Protein AF-W1PE14-F1 (afdb_monomer)

Structure (mmCIF, N/CA/C/O backbone):
data_AF-W1PE14-F1
#
_entry.id   AF-W1PE14-F1
#
loop_
_atom_site.group_PDB
_atom_site.id
_atom_site.type_symbol
_atom_site.label_atom_id
_atom_site.label_alt_id
_atom_site.label_comp_id
_atom_site.label_asym_id
_atom_site.label_entity_id
_atom_site.label_seq_id
_atom_site.pdbx_PDB_ins_code
_atom_site.Cartn_x
_atom_site.Cartn_y
_atom_site.Cartn_z
_atom_site.occupancy
_atom_site.B_iso_or_equiv
_atom_site.auth_seq_id
_atom_site.auth_comp_id
_atom_site.auth_asym_id
_atom_site.auth_atom_id
_atom_site.pdbx_PDB_model_num
ATOM 1 N N . MET A 1 1 ? 37.376 52.671 -48.162 1.00 57.28 1 MET A N 1
ATOM 2 C CA . MET A 1 1 ? 36.807 51.310 -48.318 1.00 57.28 1 MET A CA 1
ATOM 3 C C . MET A 1 1 ? 37.229 50.309 -47.229 1.00 57.28 1 MET A C 1
ATOM 5 O O . MET A 1 1 ? 36.637 49.244 -47.174 1.00 57.28 1 MET A O 1
ATOM 9 N N . ALA A 1 2 ? 38.144 50.636 -46.301 1.00 53.62 2 ALA A N 1
ATOM 10 C CA . ALA A 1 2 ? 38.551 49.716 -45.223 1.00 53.62 2 ALA A CA 1
ATOM 11 C C . ALA A 1 2 ? 37.642 49.710 -43.968 1.00 53.62 2 ALA A C 1
ATOM 13 O O . ALA A 1 2 ? 37.738 48.801 -43.154 1.00 53.62 2 ALA A O 1
ATOM 14 N N . SER A 1 3 ? 36.741 50.689 -43.809 1.00 56.94 3 SER A N 1
ATOM 15 C CA . SER A 1 3 ? 35.933 50.844 -42.581 1.00 56.94 3 SER A CA 1
ATOM 1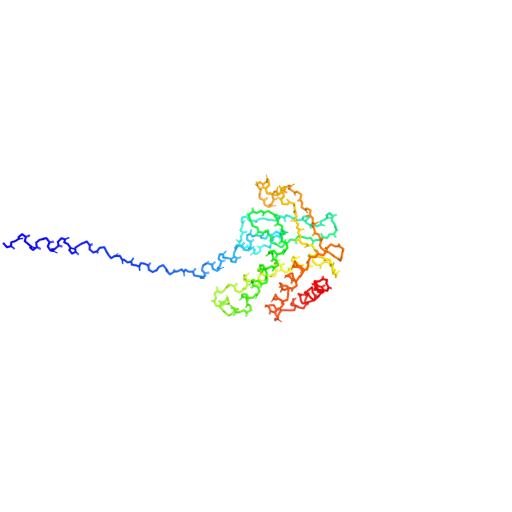6 C C . SER A 1 3 ? 34.637 50.009 -42.570 1.00 56.94 3 SER A C 1
ATOM 18 O O . SER A 1 3 ? 34.142 49.636 -41.512 1.00 56.94 3 SER A O 1
ATOM 20 N N . LEU A 1 4 ? 34.111 49.625 -43.741 1.00 49.50 4 LEU A N 1
ATOM 21 C CA . LEU A 1 4 ? 32.854 48.865 -43.826 1.00 49.50 4 LEU A CA 1
ATOM 22 C C . LEU A 1 4 ? 33.055 47.340 -43.706 1.00 49.50 4 LEU A C 1
ATOM 24 O O . LEU A 1 4 ? 32.138 46.634 -43.301 1.00 49.50 4 LEU A O 1
ATOM 28 N N . LEU A 1 5 ? 34.259 46.825 -43.996 1.00 51.56 5 LEU A N 1
ATOM 29 C CA . LEU A 1 5 ? 34.564 45.390 -43.894 1.00 51.56 5 LEU A CA 1
ATOM 30 C C . LEU A 1 5 ? 34.842 44.916 -42.457 1.00 51.56 5 LEU A C 1
ATOM 32 O O . LEU A 1 5 ? 34.521 43.776 -42.136 1.00 51.56 5 LEU A O 1
ATOM 36 N N . MET A 1 6 ? 35.375 45.765 -41.567 1.00 51.75 6 MET A N 1
ATOM 37 C CA . MET A 1 6 ? 35.592 45.368 -40.164 1.00 51.75 6 MET A CA 1
ATOM 38 C C . MET A 1 6 ? 34.286 45.255 -39.367 1.00 51.75 6 MET A C 1
ATOM 40 O O . MET A 1 6 ? 34.178 44.386 -38.505 1.00 51.75 6 MET A O 1
ATOM 44 N N . LEU A 1 7 ? 33.271 46.068 -39.680 1.00 46.94 7 LEU A N 1
ATOM 45 C CA . LEU A 1 7 ? 31.993 46.038 -38.962 1.00 46.94 7 LEU A CA 1
ATOM 46 C C . LEU A 1 7 ? 31.170 44.77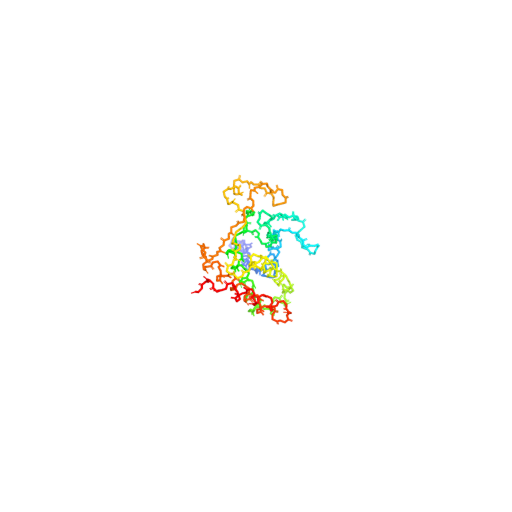5 -39.288 1.00 46.94 7 LEU A C 1
ATOM 48 O O . LEU A 1 7 ? 30.499 44.231 -38.416 1.00 46.94 7 LEU A O 1
ATOM 52 N N . VAL A 1 8 ? 31.287 44.249 -40.513 1.00 52.56 8 VAL A N 1
ATOM 53 C CA . VAL A 1 8 ? 30.622 42.998 -40.931 1.00 52.56 8 VAL A CA 1
ATOM 54 C C . VAL A 1 8 ? 31.301 41.757 -40.331 1.00 52.56 8 VAL A C 1
ATOM 56 O O . VAL A 1 8 ? 30.629 40.762 -40.063 1.00 52.56 8 VAL A O 1
ATOM 59 N N . CYS A 1 9 ? 32.608 41.813 -40.051 1.00 49.50 9 CYS A N 1
ATOM 60 C CA . CYS A 1 9 ? 33.326 40.725 -39.379 1.00 49.50 9 CYS A CA 1
ATOM 61 C C . CYS A 1 9 ? 33.053 40.669 -37.865 1.00 49.50 9 CYS A C 1
ATOM 63 O O . CYS A 1 9 ? 32.952 39.574 -37.319 1.00 49.50 9 CYS A O 1
ATOM 65 N N . LEU A 1 10 ? 32.865 41.814 -37.197 1.00 46.72 10 LEU A N 1
ATOM 66 C CA . LEU A 1 10 ? 32.541 41.872 -35.762 1.00 46.72 10 LEU A CA 1
ATOM 67 C C . LEU A 1 10 ? 31.087 41.485 -35.433 1.00 46.72 10 LEU A C 1
ATOM 69 O O . LEU A 1 10 ? 30.810 41.059 -34.317 1.00 46.72 10 LEU A O 1
ATOM 73 N N . LEU A 1 11 ? 30.163 41.570 -36.396 1.00 47.16 11 LEU A N 1
ATOM 74 C CA . LEU A 1 11 ? 28.769 41.128 -36.222 1.00 47.16 11 LEU A CA 1
ATOM 75 C C . LEU A 1 11 ? 28.560 39.623 -36.482 1.00 47.16 11 LEU A C 1
ATOM 77 O O . LEU A 1 11 ? 27.509 39.088 -36.140 1.00 47.16 11 LEU A O 1
ATOM 81 N N . ARG A 1 12 ? 29.547 38.914 -37.051 1.00 48.53 12 ARG A N 1
ATOM 82 C CA . ARG A 1 12 ? 29.481 37.453 -37.267 1.00 48.53 12 ARG A CA 1
ATOM 83 C C . ARG A 1 12 ? 29.994 36.626 -36.086 1.00 48.53 12 ARG A C 1
ATOM 85 O O . ARG A 1 12 ? 29.720 35.432 -36.037 1.00 48.53 12 ARG A O 1
ATOM 92 N N . SER A 1 13 ? 30.694 37.234 -35.131 1.00 51.09 13 SER A N 1
ATOM 93 C CA . SER A 1 13 ? 31.233 36.556 -33.943 1.00 51.09 13 SER A CA 1
ATOM 94 C C . SER A 1 13 ? 30.308 36.595 -32.717 1.00 51.09 13 SER A C 1
ATOM 96 O O . SER A 1 13 ? 30.674 36.063 -31.674 1.00 51.09 13 SER A O 1
ATOM 98 N N . LEU A 1 14 ? 29.099 37.160 -32.838 1.00 53.78 14 LEU A N 1
ATOM 99 C CA . LEU A 1 14 ? 28.055 37.139 -31.799 1.00 53.78 14 LEU A CA 1
ATOM 100 C C . LEU A 1 14 ? 26.858 36.238 -32.142 1.00 53.78 14 LEU A C 1
ATOM 102 O O . LEU A 1 14 ? 25.783 36.375 -31.563 1.00 53.78 14 LEU A O 1
ATOM 106 N N . ALA A 1 15 ? 27.038 35.267 -33.036 1.00 57.12 15 ALA A N 1
ATOM 107 C CA . ALA A 1 15 ? 26.131 34.129 -33.080 1.00 57.12 15 ALA A CA 1
ATOM 108 C C . ALA A 1 15 ? 26.482 33.196 -31.913 1.00 57.12 15 ALA A C 1
ATOM 110 O O . ALA A 1 15 ? 27.156 32.184 -32.092 1.00 57.12 15 ALA A O 1
ATOM 111 N N . ILE A 1 16 ? 26.046 33.553 -30.699 1.00 61.50 16 ILE A N 1
ATOM 112 C CA . ILE A 1 16 ? 25.855 32.548 -29.651 1.00 61.50 16 ILE A CA 1
ATOM 113 C C . ILE A 1 16 ? 24.892 31.542 -30.281 1.00 61.50 16 ILE A C 1
ATOM 115 O O . ILE A 1 16 ? 23.785 31.951 -30.653 1.00 61.50 16 ILE A O 1
ATOM 119 N N . PRO A 1 17 ? 25.268 30.265 -30.471 1.00 57.34 17 PRO A N 1
ATOM 120 C CA . PRO A 1 17 ? 24.268 29.281 -30.799 1.00 57.34 17 PRO A CA 1
ATOM 121 C C . PRO A 1 17 ? 23.335 29.291 -29.593 1.00 57.34 17 PRO A C 1
ATOM 123 O O . PRO A 1 17 ? 23.693 28.828 -28.511 1.00 57.34 17 PRO A O 1
ATOM 126 N N . LEU A 1 18 ? 22.140 29.856 -29.764 1.00 54.69 18 LEU A N 1
ATOM 127 C CA . LEU A 1 18 ? 20.988 29.444 -28.986 1.00 54.69 18 LEU A CA 1
ATOM 128 C C . LEU A 1 18 ? 20.789 27.983 -29.374 1.00 54.69 18 LEU A C 1
ATOM 130 O O . LEU A 1 18 ? 19.965 27.648 -30.221 1.00 54.69 18 LEU A O 1
ATOM 134 N N . GLY A 1 19 ? 21.624 27.111 -28.808 1.00 56.91 19 GLY A N 1
ATOM 135 C CA . GLY A 1 19 ? 21.290 25.723 -28.670 1.00 56.91 19 GLY A CA 1
ATOM 136 C C . GLY A 1 19 ? 19.974 25.762 -27.927 1.00 56.91 19 GLY A C 1
ATOM 137 O O . GLY A 1 19 ? 19.941 26.017 -26.725 1.00 56.91 19 GLY A O 1
ATOM 138 N N . GLN A 1 20 ? 18.878 25.570 -28.656 1.00 57.72 20 GLN A N 1
ATOM 139 C CA . GLN A 1 20 ? 17.699 24.975 -28.070 1.00 57.72 20 GLN A CA 1
ATOM 140 C C . GLN A 1 20 ? 18.177 23.606 -27.599 1.00 57.72 20 GLN A C 1
ATOM 142 O O . GLN A 1 20 ? 18.102 22.623 -28.333 1.00 57.72 20 GLN A O 1
ATOM 147 N N . GLY A 1 21 ? 18.795 23.570 -26.416 1.00 56.97 21 GLY A N 1
ATOM 148 C CA . GLY A 1 21 ? 19.056 22.344 -25.702 1.00 56.97 21 GLY A CA 1
ATOM 149 C C . GLY A 1 21 ? 17.685 21.743 -25.502 1.00 56.97 21 GLY A C 1
ATOM 150 O O . GLY A 1 21 ? 16.921 22.203 -24.657 1.00 56.97 21 GLY A O 1
ATOM 151 N N . ARG A 1 22 ? 17.323 20.799 -26.369 1.00 59.38 22 ARG A N 1
ATOM 152 C CA . ARG A 1 22 ? 16.136 19.986 -26.182 1.00 59.38 22 ARG A CA 1
ATOM 153 C C . ARG A 1 22 ? 16.407 19.264 -24.874 1.00 59.38 22 ARG A C 1
ATOM 155 O O . ARG A 1 22 ? 17.252 18.375 -24.836 1.00 59.38 22 ARG A O 1
ATOM 162 N N . PHE A 1 23 ? 15.783 19.726 -23.796 1.00 69.94 23 PHE A N 1
ATOM 163 C CA . PHE A 1 23 ? 15.791 19.001 -22.542 1.00 69.94 23 PHE A CA 1
ATOM 164 C C . PHE A 1 23 ? 15.099 17.672 -22.831 1.00 69.94 23 PHE A C 1
ATOM 166 O O . PHE A 1 23 ? 13.883 17.621 -23.013 1.00 69.94 23 PHE A O 1
ATOM 173 N N . VAL A 1 24 ? 15.894 16.622 -23.005 1.00 78.94 24 VAL A N 1
ATOM 174 C CA . VAL A 1 24 ? 15.382 15.262 -23.069 1.00 78.94 24 VAL A CA 1
ATOM 175 C C . VAL A 1 24 ? 15.271 14.832 -21.620 1.00 78.94 24 VAL A C 1
ATOM 177 O O . VAL A 1 24 ? 16.285 14.626 -20.959 1.00 78.94 24 VAL A O 1
ATOM 180 N N . ALA A 1 25 ? 14.043 14.800 -21.112 1.00 87.25 25 ALA A N 1
ATOM 181 C CA . ALA A 1 25 ? 13.786 14.280 -19.783 1.00 87.25 25 ALA A CA 1
ATOM 182 C C . ALA A 1 25 ? 14.150 12.790 -19.756 1.00 87.25 25 ALA A C 1
ATOM 184 O O . ALA A 1 25 ? 13.717 12.031 -20.627 1.00 87.25 25 ALA A O 1
ATOM 185 N N . ASP A 1 26 ? 14.937 12.383 -18.762 1.00 92.38 26 ASP A N 1
ATOM 186 C CA . ASP A 1 26 ? 15.181 10.971 -18.493 1.00 92.38 26 ASP A CA 1
ATOM 187 C C . ASP A 1 26 ? 13.987 10.403 -17.716 1.00 92.38 26 ASP A C 1
ATOM 189 O O . ASP A 1 26 ? 13.899 10.481 -16.489 1.00 92.38 26 ASP A O 1
ATOM 193 N N . TYR A 1 27 ? 13.014 9.875 -18.457 1.00 93.31 27 TYR A N 1
ATOM 194 C CA . TYR A 1 27 ? 11.825 9.264 -17.865 1.00 93.31 27 TYR A CA 1
ATOM 195 C C . TYR A 1 27 ? 12.139 7.957 -17.125 1.00 93.31 27 TYR A C 1
ATOM 197 O O . TYR A 1 27 ? 11.371 7.576 -16.245 1.00 93.31 27 TYR A O 1
ATOM 205 N N . GLY A 1 28 ? 13.260 7.295 -17.437 1.00 93.56 28 GLY A N 1
ATOM 206 C CA . GLY A 1 28 ? 13.709 6.109 -16.711 1.00 93.56 28 GLY A CA 1
ATOM 207 C C . GLY A 1 28 ? 14.182 6.473 -15.306 1.00 93.56 28 GLY A C 1
ATOM 208 O O . GLY A 1 28 ? 13.738 5.872 -14.330 1.00 93.56 28 GLY A O 1
ATOM 209 N N . GLU A 1 29 ? 15.004 7.519 -15.189 1.00 94.88 29 GLU A N 1
ATOM 210 C CA . GLU A 1 29 ? 15.424 8.059 -13.890 1.00 94.88 29 GLU A CA 1
ATOM 211 C C . GLU A 1 29 ? 14.227 8.592 -13.083 1.00 94.88 29 GLU A C 1
ATOM 213 O O . GLU A 1 29 ? 14.141 8.379 -11.871 1.00 94.88 29 GLU A O 1
ATOM 218 N N . ALA A 1 30 ? 13.282 9.268 -13.745 1.00 96.50 30 ALA A N 1
ATOM 219 C CA . ALA A 1 30 ? 12.067 9.750 -13.093 1.00 96.50 30 ALA A CA 1
ATOM 220 C C . ALA A 1 30 ? 11.214 8.596 -12.537 1.00 96.50 30 ALA A C 1
ATOM 222 O O . ALA A 1 30 ? 10.746 8.677 -11.400 1.00 96.50 30 ALA A O 1
ATOM 223 N N . LEU A 1 31 ? 11.046 7.517 -13.307 1.00 97.50 31 LEU A N 1
ATOM 224 C CA . LEU A 1 31 ? 10.308 6.326 -12.890 1.00 97.50 31 LEU A CA 1
ATOM 225 C C . LEU A 1 31 ? 10.982 5.617 -11.706 1.00 97.50 31 LEU A C 1
ATOM 227 O O . LEU A 1 31 ? 10.304 5.317 -10.722 1.00 97.50 31 LEU A O 1
ATOM 231 N N . ASP A 1 32 ? 12.301 5.406 -11.757 1.00 97.44 32 ASP A N 1
ATOM 232 C CA . ASP A 1 32 ? 13.048 4.772 -10.660 1.00 97.44 32 ASP A CA 1
ATOM 233 C C . ASP A 1 32 ? 12.879 5.543 -9.344 1.00 97.44 32 ASP A C 1
ATOM 235 O O . ASP A 1 32 ? 12.523 4.973 -8.307 1.00 97.44 32 ASP A O 1
ATOM 239 N N . LYS A 1 33 ? 13.032 6.873 -9.393 1.00 98.19 33 LYS A N 1
ATOM 240 C CA . LYS A 1 33 ? 12.834 7.741 -8.224 1.00 98.19 33 LYS A CA 1
ATOM 241 C C . LYS A 1 33 ? 11.380 7.776 -7.755 1.00 98.19 33 LYS A C 1
ATOM 243 O O . LYS A 1 33 ? 11.144 7.830 -6.549 1.00 98.19 33 LYS A O 1
ATOM 248 N N . SER A 1 34 ? 10.412 7.715 -8.671 1.00 98.25 34 SER A N 1
ATOM 249 C CA . SER A 1 34 ? 8.990 7.635 -8.320 1.00 98.25 34 SER A CA 1
ATOM 250 C C . SER A 1 34 ? 8.664 6.352 -7.553 1.00 98.25 34 SER A C 1
ATOM 252 O O . SER A 1 34 ? 7.849 6.382 -6.637 1.00 98.25 34 SER A O 1
ATOM 254 N N . LEU A 1 35 ? 9.297 5.227 -7.886 1.00 98.31 35 LEU A N 1
ATOM 255 C CA . LEU A 1 35 ? 9.109 3.972 -7.153 1.00 98.31 35 LEU A CA 1
ATOM 256 C C . LEU A 1 35 ? 9.881 3.961 -5.828 1.00 98.31 35 LEU A C 1
ATOM 258 O O . LEU A 1 35 ? 9.376 3.467 -4.819 1.00 98.31 35 LEU A O 1
ATOM 262 N N . LEU A 1 36 ? 11.066 4.579 -5.796 1.00 98.38 36 LEU A N 1
ATOM 263 C CA . LEU A 1 36 ? 11.829 4.793 -4.565 1.00 98.38 36 LEU A CA 1
ATOM 264 C C . LEU A 1 36 ? 11.063 5.661 -3.548 1.00 98.38 36 LEU A C 1
ATOM 266 O O . LEU A 1 36 ? 11.175 5.433 -2.344 1.00 98.38 36 LEU A O 1
ATOM 270 N N . TYR A 1 37 ? 10.250 6.616 -4.013 1.00 98.56 37 TYR A N 1
ATOM 271 C CA . TYR A 1 37 ? 9.367 7.411 -3.154 1.00 98.56 37 TYR A CA 1
ATOM 272 C C . TYR A 1 37 ? 8.404 6.532 -2.342 1.00 98.56 37 TYR A C 1
ATOM 274 O O . TYR A 1 37 ? 8.272 6.740 -1.139 1.00 98.56 37 TYR A O 1
ATOM 282 N N . PHE A 1 38 ? 7.805 5.494 -2.932 1.00 98.56 38 PHE A N 1
ATOM 283 C CA . PHE A 1 38 ? 6.930 4.598 -2.171 1.00 98.56 38 PHE A CA 1
ATOM 284 C C . PHE A 1 38 ? 7.690 3.848 -1.072 1.00 98.56 38 PHE A C 1
ATOM 286 O O . PHE A 1 38 ? 7.184 3.721 0.039 1.00 98.56 38 PHE A O 1
ATOM 293 N N . GLU A 1 39 ? 8.933 3.417 -1.310 1.00 98.50 39 GLU A N 1
ATOM 294 C CA . GLU A 1 39 ? 9.775 2.853 -0.240 1.00 98.50 39 GLU A CA 1
ATOM 295 C C . GLU A 1 39 ? 10.000 3.855 0.902 1.00 98.50 39 GLU A C 1
ATOM 297 O O . GLU A 1 39 ? 9.964 3.487 2.078 1.00 98.50 39 GLU A O 1
ATOM 302 N N . ALA A 1 40 ? 10.164 5.136 0.563 1.00 98.56 40 ALA A N 1
ATOM 303 C CA . ALA A 1 40 ? 10.325 6.212 1.531 1.00 98.56 40 ALA A CA 1
ATOM 304 C C . ALA A 1 40 ? 9.047 6.533 2.324 1.00 98.56 40 ALA A C 1
ATOM 306 O O . ALA A 1 40 ? 9.168 7.139 3.384 1.00 98.56 40 ALA A O 1
ATOM 307 N N . GLN A 1 41 ? 7.864 6.094 1.878 1.00 98.88 41 GLN A N 1
ATOM 308 C CA . GLN A 1 41 ? 6.580 6.300 2.566 1.00 98.88 41 GLN A CA 1
ATOM 309 C C . GLN A 1 41 ? 6.141 5.116 3.437 1.00 98.88 41 GLN A C 1
ATOM 311 O O . GLN A 1 41 ? 5.134 5.205 4.135 1.00 98.88 41 GLN A O 1
ATOM 316 N N . ARG A 1 42 ? 6.860 3.989 3.421 1.00 98.88 42 ARG A N 1
ATOM 317 C CA . ARG A 1 42 ? 6.446 2.779 4.151 1.00 98.88 42 ARG A CA 1
ATOM 318 C C . ARG A 1 42 ? 6.331 3.019 5.660 1.00 98.88 42 ARG A C 1
ATOM 320 O O . ARG A 1 42 ? 7.239 3.579 6.266 1.00 98.88 42 ARG A O 1
ATOM 327 N N . SER A 1 43 ? 5.251 2.553 6.273 1.00 98.81 43 SER A N 1
ATOM 328 C CA . SER A 1 43 ? 5.044 2.474 7.725 1.00 98.81 43 SER A CA 1
ATOM 329 C C . SER A 1 43 ? 5.206 1.024 8.198 1.00 98.81 43 SER A C 1
ATOM 331 O O . SER A 1 43 ? 5.062 0.106 7.397 1.00 98.81 43 SER A O 1
ATOM 333 N N . GLY A 1 44 ? 5.472 0.776 9.481 1.00 98.69 44 GLY A N 1
ATOM 334 C CA . GLY A 1 44 ? 5.667 -0.572 10.025 1.00 98.69 44 GLY A CA 1
ATOM 335 C C . GLY A 1 44 ? 7.132 -1.010 10.062 1.00 98.69 44 GLY A C 1
ATOM 336 O O . GLY A 1 44 ? 8.048 -0.187 10.067 1.00 98.69 44 GLY A O 1
ATOM 337 N N . LYS A 1 45 ? 7.341 -2.330 10.114 1.00 98.50 45 LYS A N 1
ATOM 338 C CA . LYS A 1 45 ? 8.671 -2.948 10.118 1.00 98.50 45 LYS A CA 1
ATOM 339 C C . LYS A 1 45 ? 9.223 -3.033 8.702 1.00 98.50 45 LYS A C 1
ATOM 341 O O . LYS A 1 45 ? 8.664 -3.752 7.878 1.00 98.50 45 LYS A O 1
ATOM 346 N N . LEU A 1 46 ? 10.318 -2.337 8.430 1.00 98.44 46 LEU A N 1
ATOM 347 C CA . LEU A 1 46 ? 10.880 -2.222 7.091 1.00 98.44 46 LEU A CA 1
ATOM 348 C C . LEU A 1 46 ? 11.669 -3.483 6.698 1.00 98.44 46 LEU A C 1
ATOM 350 O O . LEU A 1 46 ? 12.311 -4.116 7.543 1.00 98.44 46 LEU A O 1
ATOM 354 N N . PRO A 1 47 ? 11.647 -3.877 5.412 1.00 96.31 47 PRO A N 1
ATOM 355 C CA . PRO A 1 47 ? 12.421 -5.016 4.946 1.00 96.31 47 PRO A CA 1
ATOM 356 C C . PRO A 1 47 ? 13.908 -4.655 4.895 1.00 96.31 47 PRO A C 1
ATOM 358 O O . PRO A 1 47 ? 14.284 -3.557 4.490 1.00 96.31 47 PRO A O 1
ATOM 361 N N . THR A 1 48 ? 14.779 -5.612 5.219 1.00 94.56 48 THR A N 1
ATOM 362 C CA . THR A 1 48 ? 16.241 -5.413 5.172 1.00 94.56 48 THR A CA 1
ATOM 363 C C . THR A 1 48 ? 16.773 -5.155 3.760 1.00 94.56 48 THR A C 1
ATOM 365 O O . THR A 1 48 ? 17.905 -4.712 3.607 1.00 94.56 48 THR A O 1
ATOM 368 N N . SER A 1 49 ? 15.978 -5.459 2.732 1.00 93.06 49 SER A N 1
ATOM 369 C CA . SER A 1 49 ? 16.280 -5.226 1.318 1.00 93.06 49 SER A CA 1
ATOM 370 C C . SER A 1 49 ? 15.867 -3.839 0.806 1.00 93.06 49 SER A C 1
ATOM 372 O O . SER A 1 49 ? 16.089 -3.551 -0.368 1.00 93.06 49 SER A O 1
ATOM 374 N N . GLN A 1 50 ? 15.252 -2.987 1.635 1.00 94.31 50 GLN A N 1
ATOM 375 C CA . GLN A 1 50 ? 14.852 -1.638 1.227 1.00 94.31 50 GLN A CA 1
ATOM 376 C C . GLN A 1 50 ? 16.056 -0.779 0.805 1.00 94.31 50 GLN A C 1
ATOM 378 O O . GLN A 1 50 ? 17.107 -0.796 1.443 1.00 94.31 50 GLN A O 1
ATOM 383 N N . ARG A 1 51 ? 15.871 0.034 -0.244 1.00 97.25 51 ARG A N 1
ATOM 384 C CA . ARG A 1 51 ? 16.892 0.944 -0.786 1.00 97.25 51 ARG A CA 1
ATOM 385 C C . ARG A 1 51 ? 17.000 2.257 -0.003 1.00 97.25 51 ARG A C 1
ATOM 387 O O . ARG A 1 51 ? 18.060 2.877 0.036 1.00 97.25 51 ARG A O 1
ATOM 394 N N . VAL A 1 52 ? 15.909 2.698 0.623 1.00 98.00 52 VAL A N 1
ATOM 395 C CA . VAL A 1 52 ? 15.848 3.949 1.396 1.00 98.00 52 VAL A CA 1
ATOM 396 C C . VAL A 1 52 ? 16.448 3.759 2.794 1.00 98.00 52 VAL A C 1
ATOM 398 O O . VAL A 1 52 ? 15.779 3.268 3.700 1.00 98.00 52 VAL A O 1
ATOM 401 N N . LEU A 1 53 ? 17.707 4.181 2.965 1.00 96.81 53 LEU A N 1
ATOM 402 C CA . LEU A 1 53 ? 18.518 3.926 4.171 1.00 96.81 53 LEU A CA 1
ATOM 403 C C . LEU A 1 53 ? 18.287 4.892 5.343 1.00 96.81 53 LEU A C 1
ATOM 405 O O . LEU A 1 53 ? 18.756 4.637 6.448 1.00 96.81 53 LEU A O 1
ATOM 409 N N . TRP A 1 54 ? 17.622 6.023 5.111 1.00 97.62 54 TRP A N 1
ATOM 410 C CA . TRP A 1 54 ? 17.347 7.023 6.152 1.00 97.62 54 TRP A CA 1
ATOM 411 C C . TRP A 1 54 ? 15.999 6.811 6.857 1.00 97.62 54 TRP A C 1
ATOM 413 O O . TRP A 1 54 ? 15.695 7.532 7.804 1.00 97.62 54 TRP A O 1
ATOM 423 N N . ARG A 1 55 ? 15.204 5.833 6.406 1.00 98.50 55 ARG A N 1
ATOM 424 C CA . ARG A 1 55 ? 13.955 5.396 7.043 1.00 98.50 55 ARG A CA 1
ATOM 425 C C . ARG A 1 55 ? 14.220 4.214 7.974 1.00 98.50 55 ARG A C 1
ATOM 427 O O . ARG A 1 55 ? 15.058 3.367 7.669 1.00 98.50 55 ARG A O 1
ATOM 434 N N . GLY A 1 56 ? 13.482 4.147 9.079 1.00 98.44 56 GLY A N 1
ATOM 435 C CA . GLY A 1 56 ? 13.531 3.053 10.047 1.00 98.44 56 GLY A CA 1
ATOM 436 C C . GLY A 1 56 ? 12.150 2.477 10.363 1.00 98.44 56 GLY A C 1
ATOM 437 O O . GLY A 1 56 ? 11.120 2.950 9.872 1.00 98.44 56 GLY A O 1
ATOM 438 N N . ASP A 1 57 ? 12.142 1.438 11.198 1.00 98.75 57 ASP A N 1
ATOM 439 C CA . ASP A 1 57 ? 10.908 0.850 11.717 1.00 98.75 57 ASP A CA 1
ATOM 440 C C . ASP A 1 57 ? 10.083 1.912 12.459 1.00 98.75 57 ASP A C 1
ATOM 442 O O . ASP A 1 57 ? 10.601 2.660 13.287 1.00 98.75 57 ASP A O 1
ATOM 446 N N . SER A 1 58 ? 8.783 1.974 12.177 1.00 98.75 58 SER A N 1
ATOM 447 C CA . SER A 1 58 ? 7.870 2.964 12.766 1.00 98.75 58 SER A CA 1
ATOM 448 C C . SER A 1 58 ? 6.472 2.378 12.949 1.00 98.75 58 SER A C 1
ATOM 450 O O . SER A 1 58 ? 6.141 1.377 12.318 1.00 98.75 58 SER A O 1
ATOM 452 N N . ALA A 1 59 ? 5.640 2.979 13.810 1.00 98.12 59 ALA A N 1
ATOM 453 C CA . ALA A 1 59 ? 4.229 2.587 13.982 1.00 98.12 59 ALA A CA 1
ATOM 454 C C . ALA A 1 59 ? 4.011 1.082 14.271 1.00 98.12 59 ALA A C 1
ATOM 456 O O . ALA A 1 59 ? 3.007 0.483 13.889 1.00 98.12 59 ALA A O 1
ATOM 457 N N . LEU A 1 60 ? 4.947 0.448 14.986 1.00 98.38 60 LEU A N 1
ATOM 458 C CA . LEU A 1 60 ? 4.916 -0.997 15.267 1.00 98.38 60 LEU A CA 1
ATOM 459 C C . LEU A 1 60 ? 3.783 -1.435 16.209 1.00 98.38 60 LEU A C 1
ATOM 461 O O . LEU A 1 60 ? 3.608 -2.628 16.433 1.00 98.38 60 LEU A O 1
ATOM 465 N N . SER A 1 61 ? 3.041 -0.479 16.767 1.00 97.75 61 SER A N 1
ATOM 466 C CA . SER A 1 61 ? 1.906 -0.723 17.660 1.00 97.75 61 SER A CA 1
ATOM 467 C C . SER A 1 61 ? 0.553 -0.404 17.019 1.00 97.75 61 SER A C 1
ATOM 469 O O . SER A 1 61 ? -0.461 -0.377 17.721 1.00 97.75 61 SER A O 1
ATOM 471 N N . ASP A 1 62 ? 0.513 -0.132 15.712 1.00 98.62 62 ASP A N 1
ATOM 472 C CA . ASP A 1 62 ? -0.728 0.210 15.017 1.00 98.62 62 ASP A CA 1
ATOM 473 C C . ASP A 1 62 ? -1.756 -0.915 15.144 1.00 98.62 62 ASP A C 1
ATOM 475 O O . ASP A 1 62 ? -1.500 -2.062 14.784 1.00 98.62 62 ASP A O 1
ATOM 479 N N . GLY A 1 63 ? -2.935 -0.566 15.669 1.00 97.94 63 GLY A N 1
ATOM 480 C CA . GLY A 1 63 ? -4.046 -1.493 15.895 1.00 97.94 63 GLY A CA 1
ATOM 481 C C . GLY A 1 63 ? -3.990 -2.293 17.206 1.00 97.94 63 GLY A C 1
ATOM 482 O O . GLY A 1 63 ? -4.993 -2.908 17.576 1.00 97.94 63 GLY A O 1
ATOM 483 N N . HIS A 1 64 ? -2.900 -2.224 17.986 1.00 96.69 64 HIS A N 1
ATOM 484 C CA . HIS A 1 64 ? -2.795 -2.946 19.266 1.00 96.69 64 HIS A CA 1
ATOM 485 C C . HIS A 1 64 ? -3.940 -2.623 20.239 1.00 96.69 64 HIS A C 1
ATOM 487 O O . HIS A 1 64 ? -4.434 -3.518 20.923 1.00 96.69 64 HIS A O 1
ATOM 493 N N . SER A 1 65 ? -4.403 -1.369 20.278 1.00 95.50 65 SER A N 1
ATOM 494 C CA . SER A 1 65 ? -5.500 -0.927 21.155 1.00 95.50 65 SER A CA 1
ATOM 495 C C . SER A 1 65 ? -6.846 -1.594 20.856 1.00 95.50 65 SER A C 1
ATOM 497 O O . SER A 1 65 ? -7.722 -1.603 21.719 1.00 95.50 65 SER A O 1
ATOM 499 N N . VAL A 1 66 ? -7.007 -2.164 19.660 1.00 96.50 66 VAL A N 1
ATOM 500 C CA . VAL A 1 66 ? -8.216 -2.873 19.214 1.00 96.50 66 VAL A CA 1
ATOM 501 C C . VAL A 1 66 ? -7.957 -4.358 18.939 1.00 96.50 66 VAL A C 1
ATOM 503 O O . VAL A 1 66 ? -8.834 -5.046 18.427 1.00 96.50 66 VAL A O 1
ATOM 506 N N . GLY A 1 67 ? -6.773 -4.872 19.297 1.00 96.94 67 GLY A N 1
ATOM 507 C CA . GLY A 1 67 ? -6.416 -6.284 19.131 1.00 96.94 67 GLY A CA 1
ATOM 508 C C . GLY A 1 67 ? -6.204 -6.715 17.677 1.00 96.94 67 GLY A C 1
ATOM 509 O O . GLY A 1 67 ? -6.402 -7.885 17.359 1.00 96.94 67 GLY A O 1
ATOM 510 N N . VAL A 1 68 ? -5.823 -5.784 16.800 1.00 96.69 68 VAL A N 1
ATOM 511 C CA . VAL A 1 68 ? -5.621 -6.017 15.365 1.00 96.69 68 VAL A CA 1
ATOM 512 C C . VAL A 1 68 ? -4.209 -5.594 14.961 1.00 96.69 68 VAL A C 1
ATOM 514 O O . VAL A 1 68 ? -3.723 -4.571 15.428 1.00 96.69 68 VAL A O 1
ATOM 517 N N . ASP A 1 69 ? -3.548 -6.344 14.077 1.00 98.19 69 ASP A N 1
ATOM 518 C CA . ASP A 1 69 ? -2.304 -5.884 13.449 1.00 98.19 69 ASP A CA 1
ATOM 519 C C . ASP A 1 69 ? -2.625 -4.932 12.291 1.00 98.19 69 ASP A C 1
ATOM 521 O O . ASP A 1 69 ? -3.039 -5.368 11.219 1.00 98.19 69 ASP A O 1
ATOM 525 N N . LEU A 1 70 ? -2.418 -3.631 12.504 1.00 98.69 70 LEU A N 1
ATOM 526 C CA . LEU A 1 70 ? -2.521 -2.602 11.468 1.00 98.69 70 LEU A CA 1
ATOM 527 C C . LEU A 1 70 ? -1.148 -2.015 11.112 1.00 98.69 70 LEU A C 1
ATOM 529 O O . LEU A 1 70 ? -1.075 -0.904 10.587 1.00 98.69 70 LEU A O 1
ATOM 533 N N . THR A 1 71 ? -0.054 -2.736 11.367 1.00 98.69 71 THR A N 1
ATOM 534 C CA . THR A 1 71 ? 1.297 -2.339 10.941 1.00 98.69 71 THR A CA 1
ATOM 535 C C . THR A 1 71 ? 1.491 -2.545 9.432 1.00 98.69 71 THR A C 1
ATOM 537 O O . THR A 1 71 ? 0.904 -3.451 8.832 1.00 98.69 71 THR A O 1
ATOM 540 N N . GLY A 1 72 ? 2.339 -1.724 8.800 1.00 98.69 72 GLY A N 1
ATOM 541 C CA . GLY A 1 72 ? 2.578 -1.760 7.349 1.00 98.69 72 GLY A CA 1
ATOM 542 C C . GLY A 1 72 ? 1.935 -0.584 6.610 1.00 98.69 72 GLY A C 1
ATOM 543 O O . GLY A 1 72 ? 1.508 0.389 7.233 1.00 98.69 72 GLY A O 1
ATOM 544 N N . GLY A 1 73 ? 1.812 -0.691 5.286 1.00 98.75 73 GLY A N 1
ATOM 545 C CA . GLY A 1 73 ? 1.150 0.314 4.449 1.00 98.75 73 GLY A CA 1
ATOM 546 C C . GLY A 1 73 ? 1.975 1.589 4.284 1.00 98.75 73 GLY A C 1
ATOM 547 O O . GLY A 1 73 ? 3.168 1.614 4.600 1.00 98.75 73 GLY A O 1
ATOM 548 N N . TYR A 1 74 ? 1.346 2.642 3.774 1.00 98.88 74 TYR A N 1
ATOM 549 C CA . TYR A 1 74 ? 2.005 3.911 3.467 1.00 98.88 74 TYR A CA 1
ATOM 550 C C . TYR A 1 74 ? 1.522 5.041 4.372 1.00 98.88 74 TYR A C 1
ATOM 552 O O . TYR A 1 74 ? 0.342 5.097 4.711 1.00 98.88 74 TYR A O 1
ATOM 560 N N . TYR A 1 75 ? 2.424 5.946 4.741 1.00 98.88 75 TYR A N 1
ATOM 561 C CA . TYR A 1 75 ? 2.015 7.285 5.151 1.00 98.88 75 TYR A CA 1
ATOM 562 C C . TYR A 1 75 ? 1.524 8.061 3.931 1.00 98.88 75 TYR A C 1
ATOM 564 O O . TYR A 1 75 ? 2.069 7.897 2.835 1.00 98.88 75 TYR A O 1
ATOM 572 N N . ASP A 1 76 ? 0.485 8.867 4.122 1.00 98.69 76 ASP A N 1
ATOM 573 C CA . ASP A 1 76 ? -0.242 9.502 3.023 1.00 98.69 76 ASP A CA 1
ATOM 574 C C . ASP A 1 76 ? 0.590 10.568 2.304 1.00 98.69 76 ASP A C 1
ATOM 576 O O . ASP A 1 76 ? 0.726 10.539 1.081 1.00 98.69 76 ASP A O 1
ATOM 580 N N . ALA A 1 77 ? 1.198 11.479 3.064 1.00 98.19 77 ALA A N 1
ATOM 581 C CA . ALA A 1 77 ? 1.923 12.608 2.498 1.00 98.19 77 ALA A CA 1
ATOM 582 C C . ALA A 1 77 ? 3.204 12.915 3.292 1.00 98.19 77 ALA A C 1
ATOM 584 O O . ALA A 1 77 ? 4.068 12.057 3.459 1.00 98.19 77 ALA A O 1
ATOM 585 N N . GLY A 1 78 ? 3.367 14.165 3.735 1.00 97.75 78 GLY A N 1
ATOM 586 C CA . GLY A 1 78 ? 4.444 14.577 4.643 1.00 97.75 78 GLY A CA 1
ATOM 587 C C . GLY A 1 78 ? 4.103 14.389 6.124 1.00 97.75 78 GLY A C 1
ATOM 588 O O . GLY A 1 78 ? 4.849 14.863 6.976 1.00 97.75 78 GLY A O 1
ATOM 589 N N . ASP A 1 79 ? 2.962 13.771 6.411 1.00 97.69 79 ASP A N 1
ATOM 590 C CA . ASP A 1 79 ? 2.438 13.467 7.736 1.00 97.69 79 ASP A CA 1
ATOM 591 C C . ASP A 1 79 ? 2.662 11.977 8.077 1.00 97.69 79 ASP A C 1
ATOM 593 O O . ASP A 1 79 ? 3.195 11.222 7.261 1.00 97.69 79 ASP A O 1
ATOM 597 N N . ASN A 1 80 ? 2.293 11.534 9.284 1.00 98.00 80 ASN A N 1
ATOM 598 C CA . ASN A 1 80 ? 2.394 10.119 9.686 1.00 98.00 80 ASN A CA 1
ATOM 599 C C . ASN A 1 80 ? 1.019 9.433 9.740 1.00 98.00 80 ASN A C 1
ATOM 601 O O . ASN A 1 80 ? 0.838 8.387 10.385 1.00 98.00 80 ASN A O 1
ATOM 605 N N . MET A 1 81 ? 0.037 10.009 9.050 1.00 98.19 81 MET A N 1
ATOM 606 C CA . MET A 1 81 ? -1.307 9.467 8.927 1.00 98.19 81 MET A CA 1
ATOM 607 C C . MET A 1 81 ? -1.344 8.337 7.907 1.00 98.19 81 MET A C 1
ATOM 609 O O . MET A 1 81 ? -0.669 8.363 6.879 1.00 98.19 81 MET A O 1
ATOM 613 N N . LYS A 1 82 ? -2.185 7.340 8.177 1.00 98.75 82 LYS A N 1
ATOM 614 C CA . LYS A 1 82 ? -2.532 6.308 7.200 1.00 98.75 82 LYS A CA 1
ATOM 615 C C . LYS A 1 82 ? -3.973 6.518 6.785 1.00 98.75 82 LYS A C 1
ATOM 617 O O . LYS A 1 82 ? -4.873 6.037 7.469 1.00 98.75 82 LYS A O 1
ATOM 622 N N . PHE A 1 83 ? -4.186 7.244 5.694 1.00 98.69 83 PHE A N 1
ATOM 623 C CA . PHE A 1 83 ? -5.506 7.415 5.095 1.00 98.69 83 PHE A CA 1
ATOM 624 C C . PHE A 1 83 ? -5.758 6.287 4.087 1.00 98.69 83 PHE A C 1
ATOM 626 O O . PHE A 1 83 ? -5.104 6.191 3.052 1.00 98.69 83 PHE A O 1
ATOM 633 N N . GLY A 1 84 ? -6.699 5.398 4.402 1.00 98.44 84 GLY A N 1
ATOM 634 C CA . GLY A 1 84 ? -6.944 4.181 3.628 1.00 98.44 84 GLY A CA 1
ATOM 635 C C . GLY A 1 84 ? -7.457 4.448 2.215 1.00 98.44 84 GLY A C 1
ATOM 636 O O . GLY A 1 84 ? -7.078 3.734 1.296 1.00 98.44 84 GLY A O 1
ATOM 637 N N . PHE A 1 85 ? -8.262 5.495 2.018 1.00 98.56 85 PHE A N 1
ATOM 638 C CA . PHE A 1 85 ? -8.856 5.789 0.711 1.00 98.56 85 PHE A CA 1
ATOM 639 C C . PHE A 1 85 ? -7.812 6.213 -0.343 1.00 98.56 85 PHE A C 1
ATOM 641 O O . PHE A 1 85 ? -7.701 5.527 -1.361 1.00 98.56 85 PHE A O 1
ATOM 648 N N . PRO A 1 86 ? -6.982 7.256 -0.123 1.00 98.81 86 PRO A N 1
ATOM 649 C CA . PRO A 1 86 ? -5.916 7.603 -1.069 1.00 98.81 86 PRO A CA 1
ATOM 650 C C . PRO A 1 86 ? -4.849 6.506 -1.196 1.00 98.81 86 PRO A C 1
ATOM 652 O O . PRO A 1 86 ? -4.290 6.318 -2.280 1.00 98.81 86 PRO A O 1
ATOM 655 N N . MET A 1 87 ? -4.598 5.725 -0.138 1.00 98.88 87 MET A N 1
ATOM 656 C CA . MET A 1 87 ? -3.705 4.568 -0.219 1.00 98.88 87 MET A CA 1
ATOM 657 C C . MET A 1 87 ? -4.256 3.484 -1.152 1.00 98.88 87 MET A C 1
ATOM 659 O O . MET A 1 87 ? -3.519 2.986 -2.002 1.00 98.88 87 MET A O 1
ATOM 663 N N . ALA A 1 88 ? -5.538 3.134 -1.025 1.00 98.88 88 ALA A N 1
ATOM 664 C CA . ALA A 1 88 ? -6.195 2.176 -1.906 1.00 98.88 88 ALA A CA 1
ATOM 665 C C . ALA A 1 88 ? -6.157 2.658 -3.360 1.00 98.88 88 ALA A C 1
ATOM 667 O O . ALA A 1 88 ? -5.661 1.936 -4.220 1.00 98.88 88 ALA A O 1
ATOM 668 N N . PHE A 1 89 ? -6.527 3.916 -3.610 1.00 98.94 89 P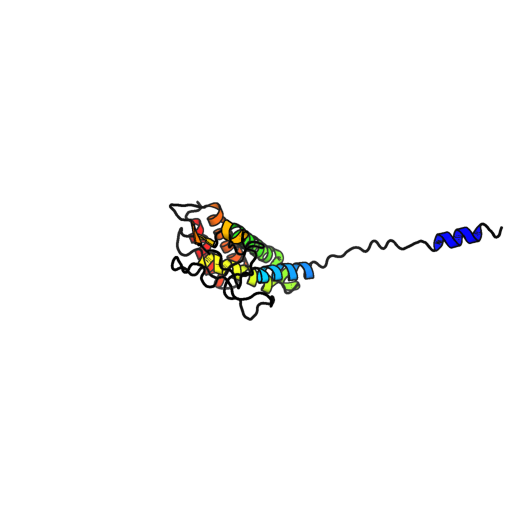HE A N 1
ATOM 669 C CA . PHE A 1 89 ? -6.435 4.519 -4.941 1.00 98.94 89 PHE A CA 1
ATOM 670 C C . PHE A 1 89 ? -5.020 4.453 -5.532 1.00 98.94 89 PHE A C 1
ATOM 672 O O . PHE A 1 89 ? -4.829 4.090 -6.694 1.00 98.94 89 PHE A O 1
ATOM 679 N N . THR A 1 90 ? -4.003 4.744 -4.721 1.00 98.94 90 THR A N 1
ATOM 680 C CA . THR A 1 90 ? -2.597 4.628 -5.127 1.00 98.94 90 THR A CA 1
ATOM 681 C C . THR A 1 90 ? -2.254 3.203 -5.563 1.00 98.94 90 THR A C 1
ATOM 683 O O . THR A 1 90 ? -1.623 3.010 -6.602 1.00 98.94 90 THR A O 1
ATOM 686 N N . VAL A 1 91 ? -2.693 2.196 -4.804 1.00 98.94 91 VAL A N 1
ATOM 687 C CA . VAL A 1 91 ? -2.481 0.781 -5.141 1.00 98.94 91 VAL A CA 1
ATOM 688 C C . VAL A 1 91 ? -3.221 0.403 -6.426 1.00 98.94 91 VAL A C 1
ATOM 690 O O . VAL A 1 91 ? -2.620 -0.252 -7.278 1.00 98.94 91 VAL A O 1
ATOM 693 N N . THR A 1 92 ? -4.463 0.860 -6.618 1.00 98.94 92 THR A N 1
ATOM 694 C CA . THR A 1 92 ? -5.217 0.680 -7.870 1.00 98.94 92 THR A CA 1
ATOM 695 C C . THR A 1 92 ? -4.426 1.212 -9.065 1.00 98.94 92 THR A C 1
ATOM 697 O O . THR A 1 92 ? -4.237 0.501 -10.052 1.00 98.94 92 THR A O 1
ATOM 700 N N . MET A 1 93 ? -3.904 2.438 -8.969 1.00 98.94 93 MET A N 1
ATOM 701 C CA . MET A 1 93 ? -3.158 3.077 -10.058 1.00 98.94 93 MET A CA 1
ATOM 702 C C . MET A 1 93 ? -1.797 2.421 -10.321 1.00 98.94 93 MET A C 1
ATOM 704 O O . MET A 1 93 ? -1.405 2.275 -11.481 1.00 98.94 93 MET A O 1
ATOM 708 N N . LEU A 1 94 ? -1.081 1.983 -9.280 1.00 98.88 94 LEU A N 1
ATOM 709 C CA . LEU A 1 94 ? 0.162 1.220 -9.436 1.00 98.88 94 LEU A CA 1
ATOM 710 C C . LEU A 1 94 ? -0.093 -0.125 -10.123 1.00 98.88 94 LEU A C 1
ATOM 712 O O . LEU A 1 94 ? 0.630 -0.490 -11.050 1.00 98.88 94 LEU A O 1
ATOM 716 N N . ALA A 1 95 ? -1.136 -0.842 -9.703 1.00 98.94 95 ALA A N 1
ATOM 717 C CA . ALA A 1 95 ? -1.515 -2.111 -10.308 1.00 98.94 95 ALA A CA 1
ATOM 718 C C . ALA A 1 95 ? -1.950 -1.936 -11.764 1.00 98.94 95 ALA A C 1
ATOM 720 O O . ALA A 1 95 ? -1.501 -2.691 -12.623 1.00 98.94 95 ALA A O 1
ATOM 721 N N . TRP A 1 96 ? -2.746 -0.908 -12.070 1.00 98.88 96 TRP A N 1
ATOM 722 C CA . TRP A 1 96 ? -3.106 -0.589 -13.450 1.00 98.88 96 TRP A CA 1
ATOM 723 C C . TRP A 1 96 ? -1.863 -0.289 -14.298 1.00 98.88 96 TRP A C 1
ATOM 725 O O . TRP A 1 96 ? -1.727 -0.841 -15.386 1.00 98.88 96 TRP A O 1
ATOM 735 N N . SER A 1 97 ? -0.905 0.486 -13.781 1.00 98.62 97 SER A N 1
ATOM 736 C CA . SER A 1 97 ? 0.365 0.739 -14.475 1.00 98.62 97 SER A CA 1
ATOM 737 C C . SER A 1 97 ? 1.103 -0.558 -14.831 1.00 98.62 97 SER A C 1
ATOM 739 O O . SER A 1 97 ? 1.561 -0.713 -15.959 1.00 98.62 97 SER A O 1
ATOM 741 N N . VAL A 1 98 ? 1.160 -1.529 -13.913 1.00 98.75 98 VAL A N 1
ATOM 742 C CA . VAL A 1 98 ? 1.759 -2.844 -14.197 1.00 98.75 98 VAL A CA 1
ATOM 743 C C . VAL A 1 98 ? 0.962 -3.632 -15.236 1.00 98.75 98 VAL A C 1
ATOM 745 O O . VAL A 1 98 ? 1.558 -4.262 -16.108 1.00 98.75 98 VAL A O 1
ATOM 748 N N . VAL A 1 99 ? -0.369 -3.614 -15.154 1.00 98.69 99 VAL A N 1
ATOM 749 C CA . VAL A 1 99 ? -1.235 -4.334 -16.100 1.00 98.69 99 VAL A CA 1
ATOM 750 C C . VAL A 1 99 ? -1.090 -3.783 -17.519 1.00 98.69 99 VAL A C 1
ATOM 752 O O . VAL A 1 99 ? -1.047 -4.568 -18.463 1.00 98.69 99 VAL A O 1
ATOM 755 N N . GLU A 1 100 ? -0.997 -2.463 -17.668 1.00 98.62 100 GLU A N 1
ATOM 756 C CA . GLU A 1 100 ? -0.916 -1.801 -18.973 1.00 98.62 100 GLU A CA 1
ATOM 757 C C . GLU A 1 100 ? 0.514 -1.793 -19.540 1.00 98.62 100 GLU A C 1
ATOM 759 O O . GLU A 1 100 ? 0.705 -2.049 -20.724 1.00 98.62 100 GLU A O 1
ATOM 764 N N . PHE A 1 101 ? 1.520 -1.533 -18.697 1.00 98.44 101 PHE A N 1
ATOM 765 C CA . PHE A 1 101 ? 2.902 -1.237 -19.111 1.00 98.44 101 PHE A CA 1
ATOM 766 C C . PHE A 1 101 ? 3.937 -2.225 -18.550 1.00 98.44 101 PHE A C 1
ATOM 768 O O . PHE A 1 101 ? 5.107 -1.888 -18.345 1.00 98.44 101 PHE A O 1
ATOM 775 N N . GLY A 1 102 ? 3.519 -3.455 -18.240 1.00 98.06 102 GLY A N 1
ATOM 776 C CA . GLY A 1 102 ? 4.377 -4.458 -17.602 1.00 98.06 102 GLY A CA 1
ATOM 777 C C . GLY A 1 102 ? 5.654 -4.781 -18.388 1.00 98.06 102 GLY A C 1
ATOM 778 O O . GLY A 1 102 ? 6.715 -4.962 -17.786 1.00 98.06 102 GLY A O 1
ATOM 779 N N . GLU A 1 103 ? 5.592 -4.797 -19.723 1.00 97.81 103 GLU A N 1
ATOM 780 C CA . GLU A 1 103 ? 6.759 -5.057 -20.578 1.00 97.81 103 GLU A CA 1
ATOM 781 C C . GLU A 1 103 ? 7.755 -3.884 -20.570 1.00 97.81 103 GLU A C 1
ATOM 783 O O . GLU A 1 103 ? 8.964 -4.104 -20.507 1.00 97.81 103 GLU A O 1
ATOM 788 N N . GLU A 1 104 ? 7.287 -2.635 -20.551 1.00 97.44 104 GLU A N 1
ATOM 789 C CA . GLU A 1 104 ? 8.125 -1.437 -20.446 1.00 97.44 104 GLU A CA 1
ATOM 790 C C . GLU A 1 104 ? 8.776 -1.320 -19.063 1.00 97.44 104 GLU A C 1
ATOM 792 O O . GLU A 1 104 ? 9.973 -1.026 -18.947 1.00 97.44 104 GLU A O 1
ATOM 797 N N . LEU A 1 105 ? 8.016 -1.605 -18.001 1.00 98.25 105 LEU A N 1
ATOM 798 C CA . LEU A 1 105 ? 8.545 -1.690 -16.639 1.00 98.25 105 LEU A CA 1
ATOM 799 C C . LEU A 1 105 ? 9.620 -2.775 -16.541 1.00 98.25 105 LEU A C 1
ATOM 801 O O . LEU A 1 105 ? 10.646 -2.583 -15.888 1.00 98.25 105 LEU A O 1
ATOM 805 N N . LYS A 1 106 ? 9.431 -3.909 -17.220 1.00 97.88 106 LYS A N 1
ATOM 806 C CA . LYS A 1 106 ? 10.429 -4.979 -17.280 1.00 97.88 106 LYS A CA 1
ATOM 807 C C . LYS A 1 106 ? 11.664 -4.562 -18.075 1.00 97.88 106 LYS A C 1
ATOM 809 O O . LYS A 1 106 ? 12.781 -4.780 -17.613 1.00 97.88 106 LYS A O 1
ATOM 814 N N . ALA A 1 107 ? 11.483 -3.925 -19.230 1.00 96.44 107 ALA A N 1
ATOM 815 C CA . ALA A 1 107 ? 12.573 -3.440 -20.077 1.00 96.44 107 ALA A CA 1
ATOM 816 C C . ALA A 1 107 ? 13.441 -2.372 -19.385 1.00 96.44 107 ALA A C 1
ATOM 818 O O . ALA A 1 107 ? 14.615 -2.222 -19.720 1.00 96.44 107 ALA A O 1
ATOM 819 N N . THR A 1 108 ? 12.879 -1.655 -18.408 1.00 95.50 108 THR A N 1
ATOM 820 C CA . THR A 1 108 ? 13.571 -0.645 -17.589 1.00 95.50 108 THR A CA 1
ATOM 821 C C . THR A 1 108 ? 14.031 -1.165 -16.222 1.00 95.50 108 THR A C 1
ATOM 823 O O . THR A 1 108 ? 14.560 -0.392 -15.425 1.00 95.50 108 THR A O 1
ATOM 826 N N . SER A 1 109 ? 13.873 -2.465 -15.943 1.00 97.00 109 SER A N 1
ATOM 827 C CA . SER A 1 109 ? 14.202 -3.093 -14.650 1.00 97.00 109 SER A CA 1
ATOM 828 C C . SER A 1 109 ? 13.437 -2.510 -13.450 1.00 97.00 109 SER A C 1
ATOM 830 O O . SER A 1 109 ? 13.915 -2.559 -12.321 1.00 97.00 109 SER A O 1
ATOM 832 N N . GLN A 1 110 ? 12.244 -1.961 -13.685 1.00 98.19 110 GLN A N 1
ATOM 833 C CA . GLN A 1 110 ? 11.384 -1.341 -12.672 1.00 98.19 110 GLN A CA 1
ATOM 834 C C . GLN A 1 110 ? 10.186 -2.209 -12.271 1.00 98.19 110 GLN A C 1
ATOM 836 O O . GLN A 1 110 ? 9.542 -1.922 -11.261 1.00 98.19 110 GLN A O 1
ATOM 841 N N . LEU A 1 111 ? 9.894 -3.284 -13.016 1.00 98.56 111 LEU A N 1
ATOM 842 C CA . LEU A 1 111 ? 8.748 -4.158 -12.744 1.00 98.56 111 LEU A CA 1
ATOM 843 C C . LEU A 1 111 ? 8.757 -4.696 -11.307 1.00 98.56 111 LEU A C 1
ATOM 845 O O . LEU A 1 111 ? 7.758 -4.562 -10.608 1.00 98.56 111 LEU A O 1
ATOM 849 N N . ASP A 1 112 ? 9.887 -5.216 -10.826 1.00 98.06 112 ASP A N 1
ATOM 850 C CA . ASP A 1 112 ? 9.976 -5.751 -9.463 1.00 98.06 112 ASP A CA 1
ATOM 851 C C . ASP A 1 112 ? 9.771 -4.662 -8.401 1.00 98.06 112 ASP A C 1
ATOM 853 O O . ASP A 1 112 ? 9.174 -4.912 -7.354 1.00 98.06 112 ASP A O 1
ATOM 857 N N . HIS A 1 113 ? 10.226 -3.432 -8.652 1.00 98.44 113 HIS A N 1
ATOM 858 C CA . HIS A 1 113 ? 10.002 -2.307 -7.743 1.00 98.44 113 HIS A CA 1
ATOM 859 C C . HIS A 1 113 ? 8.523 -1.897 -7.702 1.00 98.44 113 HIS A C 1
ATOM 861 O O . HIS A 1 113 ? 7.985 -1.683 -6.615 1.00 98.44 113 HIS A O 1
ATOM 867 N N . ALA A 1 114 ? 7.849 -1.865 -8.855 1.00 98.75 114 ALA A N 1
ATOM 868 C CA . ALA A 1 114 ? 6.414 -1.604 -8.942 1.00 98.75 114 ALA A CA 1
ATOM 869 C C . ALA A 1 114 ? 5.592 -2.704 -8.253 1.00 98.75 114 ALA A C 1
ATOM 871 O O . ALA A 1 114 ? 4.737 -2.404 -7.420 1.00 98.75 114 ALA A O 1
ATOM 872 N N . MET A 1 115 ? 5.913 -3.975 -8.509 1.00 98.75 115 MET A N 1
ATOM 873 C CA . MET A 1 115 ? 5.265 -5.119 -7.862 1.00 98.75 115 MET A CA 1
ATOM 874 C C . MET A 1 115 ? 5.460 -5.094 -6.344 1.00 98.75 115 MET A C 1
ATOM 876 O O . MET A 1 115 ? 4.500 -5.263 -5.597 1.00 98.75 115 MET A O 1
ATOM 880 N N . ASN A 1 116 ? 6.665 -4.786 -5.858 1.00 98.50 116 ASN A N 1
ATOM 881 C CA . ASN A 1 116 ? 6.921 -4.641 -4.422 1.00 98.50 116 ASN A CA 1
ATOM 882 C C . ASN A 1 116 ? 6.174 -3.458 -3.784 1.00 98.50 116 ASN A C 1
ATOM 884 O O . ASN A 1 116 ? 5.852 -3.513 -2.595 1.00 98.50 116 ASN A O 1
ATOM 888 N N . ALA A 1 117 ? 5.919 -2.380 -4.531 1.00 98.81 117 ALA A N 1
ATOM 889 C CA . ALA A 1 117 ? 5.104 -1.270 -4.045 1.00 98.81 117 ALA A CA 1
ATOM 890 C C . ALA A 1 117 ? 3.627 -1.683 -3.914 1.00 98.81 117 ALA A C 1
ATOM 892 O O . ALA A 1 117 ? 3.015 -1.484 -2.866 1.00 98.81 117 ALA A O 1
ATOM 893 N N . ILE A 1 118 ? 3.078 -2.355 -4.930 1.00 98.94 118 ILE A N 1
ATOM 894 C CA . ILE A 1 118 ? 1.709 -2.890 -4.879 1.00 98.94 118 ILE A CA 1
ATOM 895 C C . ILE A 1 118 ? 1.576 -3.868 -3.709 1.00 98.94 118 ILE A C 1
ATOM 897 O O . ILE A 1 118 ? 0.687 -3.692 -2.882 1.00 98.94 118 ILE A O 1
ATOM 901 N N . TRP A 1 119 ? 2.498 -4.831 -3.592 1.00 98.81 119 TRP A N 1
ATOM 902 C CA . TRP A 1 119 ? 2.497 -5.831 -2.522 1.00 98.81 119 TRP A CA 1
ATOM 903 C C . TRP A 1 119 ? 2.476 -5.193 -1.128 1.00 98.81 119 TRP A C 1
ATOM 905 O O . TRP A 1 119 ? 1.683 -5.581 -0.275 1.00 98.81 119 TRP A O 1
ATOM 915 N N . TRP A 1 120 ? 3.303 -4.170 -0.893 1.00 98.88 120 TRP A N 1
ATOM 916 C CA . TRP A 1 120 ? 3.346 -3.485 0.400 1.00 98.88 120 TRP A CA 1
ATOM 917 C C . TRP A 1 120 ? 2.008 -2.834 0.772 1.00 98.88 120 TRP A C 1
ATOM 919 O O . TRP A 1 120 ? 1.570 -2.903 1.924 1.00 98.88 120 TRP A O 1
ATOM 929 N N . GLY A 1 121 ? 1.358 -2.202 -0.208 1.00 98.81 121 GLY A N 1
ATOM 930 C CA . GLY A 1 121 ? 0.038 -1.610 -0.034 1.00 98.81 121 GLY A CA 1
ATOM 931 C C . GLY A 1 121 ? -1.041 -2.668 0.193 1.00 98.81 121 GLY A C 1
ATOM 932 O O . GLY A 1 121 ? -1.815 -2.560 1.144 1.00 98.81 121 GLY A O 1
ATOM 933 N N . THR A 1 122 ? -1.072 -3.723 -0.624 1.00 98.88 122 THR A N 1
ATOM 934 C CA . THR A 1 122 ? -2.099 -4.769 -0.530 1.00 98.88 122 THR A CA 1
ATOM 935 C C . THR A 1 122 ? -1.996 -5.598 0.740 1.00 98.88 122 THR A C 1
ATOM 937 O O . THR A 1 122 ? -3.030 -5.930 1.313 1.00 98.88 122 THR A O 1
ATOM 940 N N . GLU A 1 123 ? -0.787 -5.882 1.234 1.00 98.69 123 GLU A N 1
ATOM 941 C CA . GLU A 1 123 ? -0.605 -6.537 2.535 1.00 98.69 123 GLU A CA 1
ATOM 942 C C . GLU A 1 123 ? -1.289 -5.743 3.652 1.00 98.69 123 GLU A C 1
ATOM 944 O O . GLU A 1 123 ? -1.988 -6.317 4.486 1.00 98.69 123 GLU A O 1
ATOM 949 N N . TYR A 1 124 ? -1.146 -4.415 3.652 1.00 98.81 124 TYR A N 1
ATOM 950 C CA . TYR A 1 124 ? -1.825 -3.579 4.636 1.00 98.81 124 TYR A CA 1
ATOM 951 C C . TYR A 1 124 ? -3.339 -3.525 4.426 1.00 98.81 124 TYR A C 1
ATOM 953 O O . TYR A 1 124 ? -4.077 -3.650 5.399 1.00 98.81 124 TYR A O 1
ATOM 961 N N . LEU A 1 125 ? -3.822 -3.379 3.189 1.00 98.56 125 LEU A N 1
ATOM 962 C CA . LEU A 1 125 ? -5.263 -3.351 2.913 1.00 98.56 125 LEU A CA 1
ATOM 963 C C . LEU A 1 125 ? -5.949 -4.664 3.325 1.00 98.56 125 LEU A C 1
ATOM 965 O O . LEU A 1 125 ? -7.034 -4.637 3.902 1.00 98.56 125 LEU A O 1
ATOM 969 N N . MET A 1 126 ? -5.299 -5.813 3.111 1.00 98.06 126 MET A N 1
ATOM 970 C CA . MET A 1 126 ? -5.808 -7.104 3.588 1.00 98.06 126 MET A CA 1
ATOM 971 C C . MET A 1 126 ? -5.787 -7.208 5.114 1.00 98.06 126 MET A C 1
ATOM 973 O O . MET A 1 126 ? -6.756 -7.691 5.690 1.00 98.06 126 MET A O 1
ATOM 977 N N . LYS A 1 127 ? -4.738 -6.709 5.785 1.00 97.88 127 LYS A N 1
ATOM 978 C CA . LYS A 1 127 ? -4.732 -6.593 7.253 1.00 97.88 127 LYS A CA 1
ATOM 979 C C . LYS A 1 127 ? -5.838 -5.670 7.760 1.00 97.88 127 LYS A C 1
ATOM 981 O O . LYS A 1 127 ? -6.442 -5.954 8.780 1.00 97.88 127 LYS A O 1
ATOM 986 N N . ALA A 1 128 ? -6.127 -4.575 7.067 1.00 97.81 128 ALA A N 1
ATOM 987 C CA . ALA A 1 128 ? -7.187 -3.650 7.449 1.00 97.81 128 ALA A CA 1
ATOM 988 C C . ALA A 1 128 ? -8.592 -4.246 7.246 1.00 97.81 128 ALA A C 1
ATOM 990 O O . ALA A 1 128 ? -9.518 -3.885 7.977 1.00 97.81 128 ALA A O 1
ATOM 991 N N . HIS A 1 129 ? -8.749 -5.172 6.295 1.00 96.56 129 HIS A N 1
ATOM 992 C CA . HIS A 1 129 ? -9.969 -5.940 6.054 1.00 96.56 129 HIS A CA 1
ATOM 993 C C . HIS A 1 129 ? -9.978 -7.249 6.867 1.00 96.56 129 HIS A C 1
ATOM 995 O O . HIS A 1 129 ? -9.675 -8.334 6.368 1.00 96.56 129 HIS A O 1
ATOM 1001 N N . ILE A 1 130 ? -10.354 -7.144 8.143 1.00 89.31 130 ILE A N 1
ATOM 1002 C CA . ILE A 1 130 ? -10.231 -8.238 9.123 1.00 89.31 130 ILE A CA 1
ATOM 1003 C C . ILE A 1 130 ? -11.229 -9.370 8.903 1.00 89.31 130 ILE A C 1
ATOM 1005 O O . ILE A 1 130 ? -10.925 -10.540 9.139 1.00 89.31 130 ILE A O 1
ATOM 1009 N N . LYS A 1 131 ? -12.441 -9.017 8.496 1.00 89.06 131 LYS A N 1
ATOM 1010 C CA . LYS A 1 131 ? -13.537 -9.935 8.199 1.00 89.06 131 LYS A CA 1
ATOM 1011 C C . LYS A 1 131 ? -14.572 -9.195 7.368 1.00 89.06 131 LYS A C 1
ATOM 1013 O O . LYS A 1 131 ? -14.515 -7.970 7.264 1.00 89.06 131 LYS A O 1
ATOM 1018 N N . ASP A 1 132 ? -15.540 -9.946 6.872 1.00 88.94 132 ASP A N 1
ATOM 1019 C CA . ASP A 1 132 ? -16.638 -9.431 6.068 1.00 88.94 132 ASP A CA 1
ATOM 1020 C C . ASP A 1 132 ? -17.276 -8.207 6.738 1.00 88.94 132 ASP A C 1
ATOM 1022 O O . ASP A 1 132 ? -17.554 -8.202 7.944 1.00 88.94 132 ASP A O 1
ATOM 1026 N N . ASN A 1 133 ? -17.461 -7.155 5.940 1.00 86.38 133 ASN A N 1
ATOM 1027 C CA . ASN A 1 133 ? -18.060 -5.884 6.342 1.00 86.38 133 ASN A CA 1
ATOM 1028 C C . ASN A 1 133 ? -17.343 -5.150 7.498 1.00 86.38 133 ASN A C 1
ATOM 1030 O O . ASN A 1 133 ? -17.969 -4.352 8.197 1.00 86.38 133 ASN A O 1
ATOM 1034 N N . VAL A 1 134 ? -16.044 -5.395 7.724 1.00 93.88 134 VAL A N 1
ATOM 1035 C CA . VAL A 1 134 ? -15.224 -4.644 8.693 1.00 93.88 134 VAL A CA 1
ATOM 1036 C C . VAL A 1 134 ? -13.893 -4.238 8.065 1.00 93.88 134 VAL A C 1
ATOM 1038 O O . VAL A 1 134 ? -13.002 -5.070 7.883 1.00 93.88 134 VAL A O 1
ATOM 1041 N N . LEU A 1 135 ? -13.743 -2.938 7.797 1.00 96.50 135 LEU A N 1
ATOM 1042 C CA . LEU A 1 135 ? -12.545 -2.355 7.191 1.00 96.50 135 LEU A CA 1
ATOM 1043 C C . LEU A 1 135 ? -12.024 -1.182 8.025 1.00 96.50 135 LEU A C 1
ATOM 1045 O O . LEU A 1 135 ? -12.730 -0.198 8.247 1.00 96.50 135 LEU A O 1
ATOM 1049 N N . TYR A 1 136 ? -10.769 -1.260 8.460 1.00 97.94 136 TYR A N 1
ATOM 1050 C CA . TYR A 1 136 ? -10.081 -0.124 9.069 1.00 97.94 136 TYR A CA 1
ATOM 1051 C C . TYR A 1 136 ? -9.642 0.871 7.993 1.00 97.94 136 TYR A C 1
ATOM 1053 O O . TYR A 1 136 ? -8.762 0.589 7.186 1.00 97.94 136 TYR A O 1
ATOM 1061 N N . GLY A 1 137 ? -10.273 2.042 7.983 1.00 96.94 137 GLY A N 1
ATOM 1062 C CA . GLY A 1 137 ? -10.068 3.066 6.960 1.00 96.94 137 GLY A CA 1
ATOM 1063 C C . GLY A 1 137 ? -9.004 4.101 7.288 1.00 96.94 137 GLY A C 1
ATOM 1064 O O . GLY A 1 137 ? -8.558 4.815 6.395 1.00 96.94 137 GLY A O 1
ATOM 1065 N N . GLN A 1 138 ? -8.610 4.215 8.556 1.00 98.25 138 GLN A N 1
ATOM 1066 C CA . GLN A 1 138 ? -7.621 5.199 8.979 1.00 98.25 138 GLN A CA 1
ATOM 1067 C C . GLN A 1 138 ? -6.872 4.735 10.224 1.00 98.25 138 GLN A C 1
ATOM 1069 O O . GLN A 1 138 ? -7.461 4.111 11.108 1.00 98.25 138 GLN A O 1
ATOM 1074 N N . VAL A 1 139 ? -5.592 5.095 10.321 1.00 98.56 139 VAL A N 1
ATOM 1075 C CA . VAL A 1 139 ? -4.821 5.020 11.570 1.00 98.56 139 VAL A CA 1
ATOM 1076 C C . VAL A 1 139 ? -4.109 6.348 11.808 1.00 98.56 139 VAL A C 1
ATOM 1078 O O . VAL A 1 139 ? -3.374 6.818 10.939 1.00 98.56 139 VAL A O 1
ATOM 1081 N N . GLY A 1 140 ? -4.330 6.931 12.988 1.00 97.38 140 GLY A N 1
ATOM 1082 C CA . GLY A 1 140 ? -3.822 8.251 13.368 1.00 97.38 140 GLY A CA 1
ATOM 1083 C C . GLY A 1 140 ? -4.937 9.265 13.611 1.00 97.38 140 GLY A C 1
ATOM 1084 O O . GLY A 1 140 ? -6.049 9.126 13.094 1.00 97.38 140 GLY A O 1
ATOM 1085 N N . ASP A 1 141 ? -4.635 10.290 14.405 1.00 96.00 141 ASP A N 1
ATOM 1086 C CA . ASP A 1 141 ? -5.476 11.474 14.584 1.00 96.00 141 ASP A CA 1
ATOM 1087 C C . ASP A 1 141 ? -4.849 12.683 13.877 1.00 96.00 141 ASP A C 1
ATOM 1089 O O . ASP A 1 141 ? -3.797 13.167 14.293 1.00 96.00 141 ASP A O 1
ATOM 1093 N N . GLY A 1 142 ? -5.515 13.187 12.832 1.00 94.06 142 GLY A N 1
ATOM 1094 C CA . GLY A 1 142 ? -4.942 14.207 11.948 1.00 94.06 142 GLY A CA 1
ATOM 1095 C C . GLY A 1 142 ? -4.599 15.510 12.664 1.00 94.06 142 GLY A C 1
ATOM 1096 O O . GLY A 1 142 ? -3.561 16.102 12.396 1.00 94.06 142 GLY A O 1
ATOM 1097 N N . SER A 1 143 ? -5.413 15.931 13.637 1.00 96.25 143 SER A N 1
ATOM 1098 C CA . SER A 1 143 ? -5.129 17.154 14.397 1.00 96.25 143 SER A CA 1
ATOM 1099 C C . SER A 1 143 ? -3.835 17.026 15.199 1.00 96.25 143 SER A C 1
ATOM 1101 O O . SER A 1 143 ? -3.001 17.927 15.178 1.00 96.25 143 SER A O 1
ATOM 1103 N N . SER A 1 144 ? -3.658 15.931 15.937 1.00 95.88 144 SER A N 1
ATOM 1104 C CA . SER A 1 144 ? -2.454 15.721 16.744 1.00 95.88 144 SER A CA 1
ATOM 1105 C C . SER A 1 144 ? -1.210 15.476 15.891 1.00 95.88 144 SER A C 1
ATOM 1107 O O . SER A 1 144 ? -0.149 16.003 16.220 1.00 95.88 144 SER A O 1
ATOM 1109 N N . ASP A 1 145 ? -1.356 14.739 14.788 1.00 97.00 145 ASP A N 1
ATOM 1110 C CA . ASP A 1 145 ? -0.274 14.432 13.859 1.00 97.00 145 ASP A CA 1
ATOM 1111 C C . ASP A 1 145 ? 0.242 15.697 13.168 1.00 97.00 145 ASP A C 1
ATOM 1113 O O . ASP A 1 145 ? 1.426 16.009 13.238 1.00 97.00 145 ASP A O 1
ATOM 1117 N N . HIS A 1 146 ? -0.660 16.515 12.619 1.00 97.31 146 HIS A N 1
ATOM 1118 C CA . HIS A 1 146 ? -0.290 17.718 11.864 1.00 97.31 146 HIS A CA 1
ATOM 1119 C C . HIS A 1 146 ? 0.212 18.864 12.748 1.00 97.31 146 HI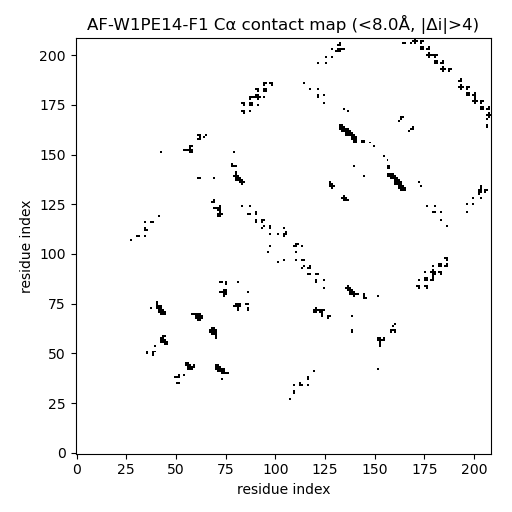S A C 1
ATOM 1121 O O . HIS A 1 146 ? 0.915 19.754 12.272 1.00 97.31 146 HIS A O 1
ATOM 1127 N N . ASN A 1 147 ? -0.109 18.846 14.044 1.00 96.38 147 ASN A N 1
ATOM 1128 C CA . ASN A 1 147 ? 0.450 19.788 15.015 1.00 96.38 147 ASN A CA 1
ATOM 1129 C C . ASN A 1 147 ? 1.873 19.413 15.466 1.00 96.38 147 ASN A C 1
ATOM 1131 O O . ASN A 1 147 ? 2.488 20.172 16.222 1.00 96.38 147 ASN A O 1
ATOM 1135 N N . CYS A 1 148 ? 2.408 18.265 15.035 1.00 92.44 148 CYS A N 1
ATOM 1136 C CA . CYS A 1 148 ? 3.711 17.774 15.452 1.00 92.44 148 CYS A CA 1
ATOM 1137 C C . CYS A 1 148 ? 4.644 17.529 14.259 1.00 92.44 148 CYS A C 1
ATOM 1139 O O . CYS A 1 148 ? 4.365 16.722 13.383 1.00 92.44 148 CYS A O 1
ATOM 1141 N N . TRP A 1 149 ? 5.808 18.185 14.243 1.00 95.62 149 TRP A N 1
ATOM 1142 C CA . TRP A 1 149 ? 6.829 17.935 13.223 1.00 95.62 149 TRP A CA 1
ATOM 1143 C C . TRP A 1 149 ? 7.837 16.900 13.721 1.00 95.62 149 TRP A C 1
ATOM 1145 O O . TRP A 1 149 ? 8.800 17.238 14.416 1.00 95.62 149 TRP A O 1
ATOM 1155 N N . GLN A 1 150 ? 7.603 15.632 13.398 1.00 94.00 150 GLN A N 1
ATOM 1156 C CA . GLN A 1 150 ? 8.411 14.515 13.887 1.00 94.00 150 GLN A CA 1
ATOM 1157 C C . GLN A 1 150 ? 8.682 13.484 12.800 1.00 94.00 150 GLN A C 1
ATOM 1159 O O . GLN A 1 150 ? 7.914 13.323 11.854 1.00 94.00 150 GLN A O 1
ATOM 1164 N N . ARG A 1 151 ? 9.787 12.756 12.976 1.00 97.25 151 ARG A N 1
ATOM 1165 C CA . ARG A 1 151 ? 10.076 11.566 12.180 1.00 97.25 151 ARG A CA 1
ATOM 1166 C C . ARG A 1 151 ? 9.086 10.453 12.548 1.00 97.25 151 ARG A C 1
ATOM 1168 O O . ARG A 1 151 ? 8.790 10.317 13.73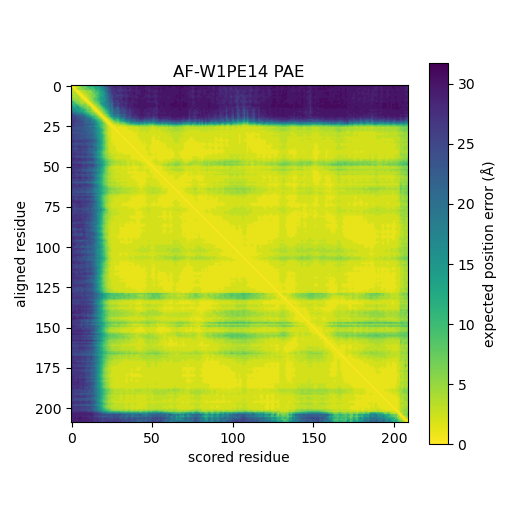9 1.00 97.25 151 ARG A O 1
ATOM 1175 N N . PRO A 1 152 ? 8.650 9.615 11.593 1.00 97.75 152 PRO A N 1
ATOM 1176 C CA . PRO A 1 152 ? 7.790 8.478 11.900 1.00 97.75 152 PRO A CA 1
ATOM 1177 C C . PRO A 1 152 ? 8.377 7.543 12.969 1.00 97.75 152 PRO A C 1
ATOM 1179 O O . PRO A 1 152 ? 7.652 6.947 13.760 1.00 97.75 152 PRO A O 1
ATOM 1182 N N . GLU A 1 153 ? 9.701 7.404 13.011 1.00 98.44 153 GLU A N 1
ATOM 1183 C CA . GLU A 1 153 ? 10.407 6.520 13.942 1.00 98.44 153 GLU A CA 1
ATOM 1184 C C . GLU A 1 153 ? 10.338 7.002 15.405 1.00 98.44 153 GLU A C 1
ATOM 1186 O O . GLU A 1 153 ? 10.460 6.190 16.320 1.00 98.44 153 GLU A O 1
ATOM 1191 N N . ASP A 1 154 ? 10.096 8.299 15.629 1.00 96.31 154 ASP A N 1
ATOM 1192 C CA . ASP A 1 154 ? 10.052 8.924 16.960 1.00 96.31 154 ASP A CA 1
ATOM 1193 C C . ASP A 1 154 ? 8.641 9.391 17.356 1.00 96.31 154 ASP A C 1
ATOM 1195 O O . ASP A 1 154 ? 8.487 10.116 18.343 1.00 96.31 154 ASP A O 1
ATOM 1199 N N . MET A 1 155 ? 7.616 9.046 16.571 1.00 94.31 155 MET A N 1
ATOM 1200 C CA . MET A 1 155 ? 6.290 9.632 16.740 1.00 94.31 155 MET A CA 1
ATOM 1201 C C . MET A 1 155 ? 5.672 9.293 18.104 1.00 94.31 155 MET A C 1
ATOM 1203 O O . MET A 1 155 ? 5.685 8.145 18.556 1.00 94.31 155 MET A O 1
ATOM 1207 N N . THR A 1 156 ? 5.084 10.301 18.747 1.00 92.25 156 THR A N 1
ATOM 1208 C CA . THR A 1 156 ? 4.396 10.157 20.044 1.00 92.25 156 THR A CA 1
ATOM 1209 C C . THR A 1 156 ? 2.911 10.512 19.987 1.00 92.25 156 THR A C 1
ATOM 1211 O O . THR A 1 156 ? 2.221 10.467 21.009 1.00 92.25 156 THR A O 1
ATOM 1214 N N . THR A 1 157 ? 2.406 10.863 18.804 1.00 93.75 157 THR A N 1
ATOM 1215 C CA . THR A 1 157 ? 1.008 11.233 18.574 1.00 93.75 157 THR A CA 1
ATOM 1216 C C . THR A 1 157 ? 0.084 10.009 18.671 1.00 93.75 157 THR A C 1
ATOM 1218 O O . THR A 1 157 ? 0.494 8.882 18.373 1.00 93.75 157 THR A O 1
ATOM 1221 N N . PRO A 1 158 ? -1.175 10.180 19.121 1.00 94.94 158 PRO A N 1
ATOM 1222 C CA . PRO A 1 158 ? -2.151 9.097 19.144 1.00 94.94 158 PRO A CA 1
ATOM 1223 C C . PRO A 1 158 ? -2.353 8.434 17.775 1.00 94.94 158 PRO A C 1
ATOM 1225 O O . PRO A 1 158 ? -2.681 9.084 16.784 1.00 94.94 158 PRO A O 1
ATOM 1228 N N . ARG A 1 159 ? -2.245 7.101 17.743 1.00 96.69 159 ARG A N 1
ATOM 1229 C CA . ARG A 1 159 ? -2.438 6.275 16.538 1.00 96.69 159 ARG A CA 1
ATOM 1230 C C . ARG A 1 159 ? -3.779 5.549 16.531 1.00 96.69 159 ARG A C 1
ATOM 1232 O O . ARG A 1 159 ? -3.851 4.333 16.372 1.00 96.69 159 ARG A O 1
ATOM 1239 N N . THR A 1 160 ? -4.852 6.300 16.773 1.00 97.56 160 THR A N 1
ATOM 1240 C CA . THR A 1 160 ? -6.214 5.755 16.871 1.00 97.56 160 THR A CA 1
ATOM 1241 C C . THR A 1 160 ? -6.644 5.126 15.541 1.00 97.56 160 THR A C 1
ATOM 1243 O O . THR A 1 160 ? -6.571 5.802 14.513 1.00 97.56 160 THR A O 1
ATOM 1246 N N . PRO A 1 161 ? -7.093 3.859 15.529 1.00 97.62 161 PRO A N 1
ATOM 1247 C CA . PRO A 1 161 ? -7.652 3.234 14.340 1.00 97.62 161 PRO A CA 1
ATOM 1248 C C . PRO A 1 161 ? -9.150 3.550 14.198 1.00 97.62 161 PRO A C 1
ATOM 1250 O O . PRO A 1 161 ? -9.905 3.445 15.166 1.00 97.62 161 PRO A O 1
ATOM 1253 N N . TYR A 1 162 ? -9.589 3.883 12.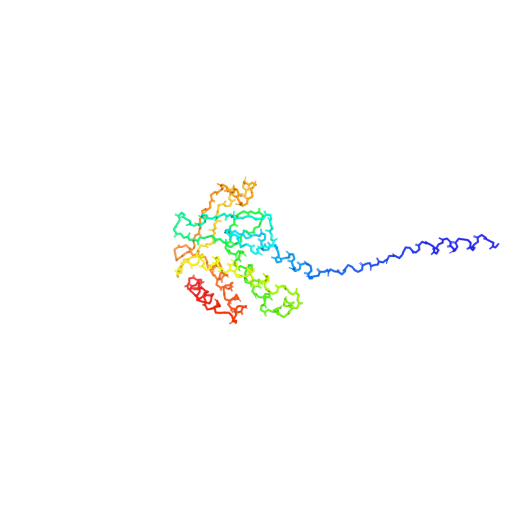985 1.00 97.44 162 TYR A N 1
ATOM 1254 C CA . TYR A 1 162 ? -10.992 4.137 12.644 1.00 97.44 162 TYR A CA 1
ATOM 1255 C C . TYR A 1 162 ? -11.497 3.089 11.657 1.00 97.44 162 TYR A C 1
ATOM 1257 O O . TYR A 1 162 ? -10.778 2.683 10.743 1.00 97.44 162 TYR A O 1
ATOM 1265 N N . VAL A 1 163 ? -12.738 2.646 11.851 1.00 96.06 163 VAL A N 1
ATOM 1266 C CA . VAL A 1 163 ? -13.323 1.491 11.163 1.00 96.06 163 VAL A CA 1
ATOM 1267 C C . VAL A 1 163 ? -14.652 1.860 10.521 1.00 96.06 163 VAL A C 1
ATOM 1269 O O . VAL A 1 163 ? -15.467 2.543 11.140 1.00 96.06 163 VAL A O 1
ATOM 1272 N N . ILE A 1 164 ? -14.871 1.367 9.305 1.00 95.12 164 ILE A N 1
ATOM 1273 C CA . ILE A 1 164 ? -16.184 1.337 8.665 1.00 95.12 164 ILE A CA 1
ATOM 1274 C C . ILE A 1 164 ? -16.770 -0.070 8.758 1.00 95.12 164 ILE A C 1
ATOM 1276 O O . ILE A 1 164 ? -16.047 -1.072 8.718 1.00 95.12 164 ILE A O 1
ATOM 1280 N N . ASN A 1 165 ? -18.084 -0.138 8.936 1.00 93.06 165 ASN A N 1
ATOM 1281 C CA . ASN A 1 165 ? -18.839 -1.379 9.067 1.00 93.06 165 ASN A CA 1
ATOM 1282 C C . ASN A 1 165 ? -20.326 -1.159 8.745 1.00 93.06 165 ASN A C 1
ATOM 1284 O O . ASN A 1 165 ? -20.729 -0.065 8.363 1.00 93.06 165 ASN A O 1
ATOM 1288 N N . GLU A 1 166 ? -21.160 -2.181 8.939 1.00 90.00 166 GLU A N 1
ATOM 1289 C CA . GLU A 1 166 ? -22.602 -2.122 8.647 1.00 90.00 166 GLU A CA 1
ATOM 1290 C C . GLU A 1 166 ? -23.360 -1.004 9.388 1.00 90.00 166 GLU A C 1
ATOM 1292 O O . GLU A 1 166 ? -24.379 -0.529 8.895 1.00 90.00 166 GLU A O 1
ATOM 1297 N N . THR A 1 167 ? -22.889 -0.566 10.563 1.00 92.75 167 THR A N 1
ATOM 1298 C CA . THR A 1 167 ? -23.536 0.517 11.328 1.00 92.75 167 THR A CA 1
ATOM 1299 C C . THR A 1 167 ? -22.919 1.890 11.071 1.00 92.75 167 THR A C 1
ATOM 1301 O O . THR A 1 167 ? -23.569 2.901 11.321 1.00 92.75 167 THR A O 1
ATOM 1304 N N . ASN A 1 168 ? -21.689 1.933 10.553 1.00 93.44 168 ASN A N 1
ATOM 1305 C CA . ASN A 1 168 ? -20.960 3.140 10.162 1.00 93.44 168 ASN A CA 1
ATOM 1306 C C . ASN A 1 168 ? -20.358 2.913 8.762 1.00 93.44 168 ASN A C 1
ATOM 1308 O O . ASN A 1 168 ? -19.172 2.587 8.655 1.00 93.44 168 ASN A O 1
ATOM 1312 N N . PRO A 1 169 ? -21.177 2.988 7.698 1.00 93.44 169 PRO A N 1
ATOM 1313 C CA . PRO A 1 169 ? -20.762 2.578 6.361 1.00 93.44 169 PRO A CA 1
ATOM 1314 C C . PRO A 1 169 ? -19.823 3.594 5.700 1.00 93.44 169 PRO A C 1
ATOM 1316 O O . PRO A 1 169 ? -19.771 4.763 6.078 1.00 93.44 169 PRO A O 1
ATOM 1319 N N . GLY A 1 170 ? -19.116 3.138 4.664 1.00 93.81 170 GLY A N 1
ATOM 1320 C CA . GLY A 1 170 ? -18.217 3.947 3.837 1.00 93.81 170 GLY A CA 1
ATOM 1321 C C . GLY A 1 170 ? -17.988 3.283 2.483 1.00 93.81 170 GLY A C 1
ATOM 1322 O O . GLY A 1 170 ? -16.949 2.662 2.260 1.00 93.81 170 GLY A O 1
ATOM 1323 N N . SER A 1 171 ? -19.003 3.325 1.615 1.00 93.94 171 SER A N 1
ATOM 1324 C CA . SER A 1 171 ? -19.015 2.586 0.344 1.00 93.94 171 SER A CA 1
ATOM 1325 C C . SER A 1 171 ? -17.908 3.014 -0.619 1.00 93.94 171 SER A C 1
ATOM 1327 O O . SER A 1 171 ? -17.416 2.186 -1.373 1.00 93.94 171 SER A O 1
ATOM 1329 N N . ASP A 1 172 ? -17.495 4.278 -0.581 1.00 95.75 172 ASP A N 1
ATOM 1330 C CA . ASP A 1 172 ? -16.391 4.825 -1.375 1.00 95.75 172 ASP A CA 1
ATOM 1331 C C . ASP A 1 172 ? -15.048 4.172 -1.018 1.00 95.75 172 ASP A C 1
ATOM 1333 O O . ASP A 1 172 ? -14.413 3.549 -1.868 1.00 95.75 172 ASP A O 1
ATOM 1337 N N . LEU A 1 173 ? -14.657 4.225 0.256 1.00 96.31 173 LEU A N 1
ATOM 1338 C CA . LEU A 1 173 ? -13.446 3.586 0.765 1.00 96.31 173 LEU A CA 1
ATOM 1339 C C . LEU A 1 173 ? -13.479 2.064 0.555 1.00 96.31 173 LEU A C 1
ATOM 1341 O O . LEU A 1 173 ? -12.466 1.460 0.194 1.00 96.31 173 LEU A O 1
ATOM 1345 N N . ALA A 1 174 ? -14.633 1.442 0.786 1.00 96.12 174 ALA A N 1
ATOM 1346 C CA . ALA A 1 174 ? -14.833 0.012 0.585 1.00 96.12 174 ALA A CA 1
ATOM 1347 C C . ALA A 1 174 ? -14.618 -0.404 -0.871 1.00 96.12 174 ALA A C 1
ATOM 1349 O O . ALA A 1 174 ? -13.835 -1.312 -1.154 1.00 96.12 174 ALA A O 1
ATOM 1350 N N . ALA A 1 175 ? -15.291 0.290 -1.792 1.00 96.25 175 ALA A N 1
ATOM 1351 C CA . ALA A 1 175 ? -15.218 0.017 -3.217 1.00 96.25 175 ALA A CA 1
ATOM 1352 C C . ALA A 1 175 ? -13.812 0.269 -3.764 1.00 96.25 175 ALA A C 1
ATOM 1354 O O . ALA A 1 175 ? -13.316 -0.552 -4.530 1.00 96.25 175 ALA A O 1
ATOM 1355 N N . GLU A 1 176 ? -13.137 1.340 -3.339 1.00 98.19 176 GLU A N 1
ATOM 1356 C CA . GLU A 1 176 ? -11.766 1.609 -3.781 1.00 98.19 176 GLU A CA 1
ATOM 1357 C C . GLU A 1 176 ? -10.777 0.582 -3.225 1.00 98.19 176 GLU A C 1
ATOM 1359 O O . GLU A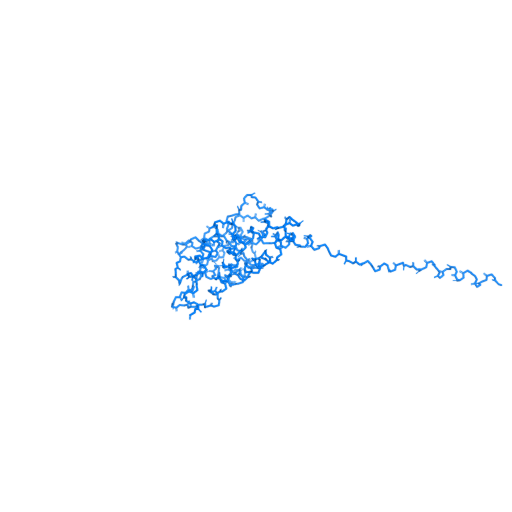 1 176 ? -9.900 0.113 -3.941 1.00 98.19 176 GLU A O 1
ATOM 1364 N N . THR A 1 177 ? -10.949 0.150 -1.972 1.00 98.31 177 THR A N 1
ATOM 1365 C CA . THR A 1 177 ? -10.133 -0.935 -1.402 1.00 98.31 177 THR A CA 1
ATOM 1366 C C . THR A 1 177 ? -10.337 -2.238 -2.172 1.00 98.31 177 THR A C 1
ATOM 1368 O O . THR A 1 177 ? -9.374 -2.940 -2.488 1.00 98.31 177 THR A O 1
ATOM 1371 N N . ALA A 1 178 ? -11.582 -2.557 -2.526 1.00 97.44 178 ALA A N 1
ATOM 1372 C CA . ALA A 1 178 ? -11.886 -3.712 -3.357 1.00 97.44 178 ALA A CA 1
ATOM 1373 C C . ALA A 1 178 ? -11.290 -3.587 -4.768 1.00 97.44 178 ALA A C 1
ATOM 1375 O O . ALA A 1 178 ? -10.746 -4.572 -5.275 1.00 97.44 178 ALA A O 1
ATOM 1376 N N . ALA A 1 179 ? -11.348 -2.399 -5.377 1.00 98.25 179 ALA A N 1
ATOM 1377 C CA . ALA A 1 179 ? -10.755 -2.108 -6.680 1.00 98.25 179 ALA A CA 1
ATOM 1378 C C . ALA A 1 179 ? -9.230 -2.274 -6.653 1.00 98.25 179 ALA A C 1
ATOM 1380 O O . ALA A 1 179 ? -8.683 -2.955 -7.520 1.00 98.25 179 ALA A O 1
ATOM 1381 N N . ALA A 1 180 ? -8.564 -1.758 -5.620 1.00 98.75 180 ALA A N 1
ATOM 1382 C CA . ALA A 1 180 ? -7.127 -1.894 -5.413 1.00 98.75 180 ALA A CA 1
ATOM 1383 C C . ALA A 1 180 ? -6.696 -3.361 -5.353 1.00 98.75 180 ALA A C 1
ATOM 1385 O O . ALA A 1 180 ? -5.778 -3.783 -6.059 1.00 98.75 180 ALA A O 1
ATOM 1386 N N . LEU A 1 181 ? -7.397 -4.161 -4.545 1.00 98.62 181 LEU A N 1
ATOM 1387 C CA . LEU A 1 181 ? -7.119 -5.588 -4.392 1.00 98.62 181 LEU A CA 1
ATOM 1388 C C . LEU A 1 181 ? -7.435 -6.378 -5.672 1.00 98.62 181 LEU A C 1
ATOM 1390 O O . LEU A 1 181 ? -6.663 -7.257 -6.047 1.00 98.62 181 LEU A O 1
ATOM 1394 N N . ALA A 1 182 ? -8.518 -6.050 -6.383 1.00 98.56 182 ALA A N 1
ATOM 1395 C CA . ALA A 1 182 ? -8.851 -6.685 -7.659 1.00 98.56 182 ALA A CA 1
ATOM 1396 C C . ALA A 1 182 ? -7.823 -6.360 -8.753 1.00 98.56 182 ALA A C 1
ATOM 1398 O O . ALA A 1 182 ? -7.345 -7.265 -9.435 1.00 98.56 182 ALA A O 1
ATOM 1399 N N . ALA A 1 183 ? -7.451 -5.087 -8.908 1.00 98.81 183 ALA A N 1
ATOM 1400 C CA . ALA A 1 183 ? -6.445 -4.658 -9.875 1.00 98.81 183 ALA A CA 1
ATOM 1401 C C . ALA A 1 183 ? -5.090 -5.313 -9.576 1.00 98.81 183 ALA A C 1
ATOM 1403 O O . ALA A 1 183 ? -4.441 -5.846 -10.479 1.00 98.81 183 ALA A O 1
ATOM 1404 N N . ALA A 1 184 ? -4.697 -5.360 -8.300 1.00 98.88 184 ALA A N 1
ATOM 1405 C CA . ALA A 1 184 ? -3.497 -6.067 -7.877 1.00 98.88 184 ALA A CA 1
ATOM 1406 C C . ALA A 1 184 ? -3.584 -7.574 -8.166 1.00 98.88 184 ALA A C 1
ATOM 1408 O O . ALA A 1 184 ? -2.605 -8.152 -8.627 1.00 98.88 184 ALA A O 1
ATOM 1409 N N . ALA A 1 185 ? -4.742 -8.218 -7.986 1.00 98.81 185 ALA A N 1
ATOM 1410 C CA . ALA A 1 185 ? -4.908 -9.628 -8.341 1.00 98.81 185 ALA A CA 1
ATOM 1411 C C . ALA A 1 185 ? -4.621 -9.888 -9.833 1.00 98.81 185 ALA A C 1
ATOM 1413 O O . ALA A 1 185 ? -4.030 -10.909 -10.174 1.00 98.81 185 ALA A O 1
ATOM 1414 N N . ILE A 1 186 ? -4.966 -8.950 -10.723 1.00 98.75 186 ILE A N 1
ATOM 1415 C CA . ILE A 1 186 ? -4.621 -9.042 -12.150 1.00 98.75 186 ILE A CA 1
ATOM 1416 C C . ILE A 1 186 ? -3.108 -8.876 -12.356 1.00 98.75 186 ILE A C 1
ATOM 1418 O O . ILE A 1 186 ? -2.508 -9.664 -13.090 1.00 98.75 186 ILE A O 1
ATOM 1422 N N . ALA A 1 187 ? -2.481 -7.894 -11.700 1.00 98.69 187 ALA A N 1
ATOM 1423 C CA . ALA A 1 187 ? -1.033 -7.676 -11.779 1.00 98.69 187 ALA A CA 1
ATOM 1424 C C . ALA A 1 187 ? -0.229 -8.895 -11.277 1.00 98.69 187 ALA A C 1
ATOM 1426 O O . ALA A 1 187 ? 0.792 -9.251 -11.859 1.00 98.69 187 ALA A O 1
ATOM 1427 N N . PHE A 1 188 ? -0.726 -9.580 -10.243 1.00 98.75 188 PHE A N 1
ATOM 1428 C CA . PHE A 1 188 ? -0.132 -10.782 -9.648 1.00 98.75 188 PHE A CA 1
ATOM 1429 C C . PHE A 1 188 ? -0.690 -12.102 -10.207 1.00 98.75 188 PHE A C 1
ATOM 1431 O O . PHE A 1 188 ? -0.491 -13.139 -9.586 1.00 98.75 188 PHE A O 1
ATOM 1438 N N . LYS A 1 189 ? -1.379 -12.114 -11.357 1.00 98.00 189 LYS A N 1
ATOM 1439 C CA . LYS A 1 189 ? -2.095 -13.305 -11.875 1.00 98.00 189 LYS A CA 1
ATOM 1440 C C . LYS A 1 189 ? -1.264 -14.597 -11.958 1.00 98.00 189 LYS A C 1
ATOM 1442 O O . LYS A 1 189 ? -1.823 -15.684 -11.843 1.00 98.00 189 LYS A O 1
ATOM 1447 N N . ASP A 1 190 ? 0.050 -14.481 -12.154 1.00 97.38 190 ASP A N 1
ATOM 1448 C CA . ASP A 1 190 ? 0.973 -15.617 -12.277 1.00 97.38 190 ASP A CA 1
AT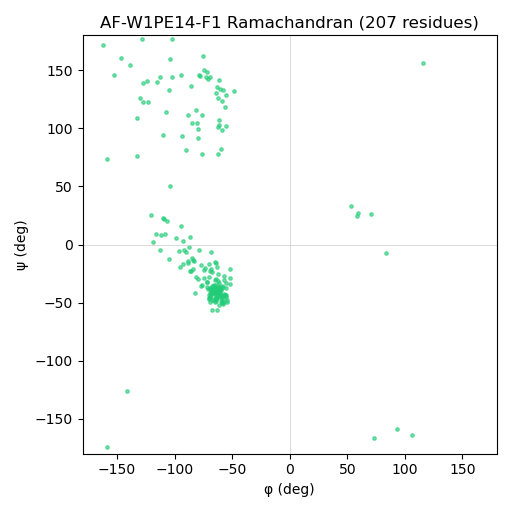OM 1449 C C . ASP A 1 190 ? 1.565 -16.064 -10.919 1.00 97.38 190 ASP A C 1
ATOM 1451 O O . ASP A 1 190 ? 2.229 -17.097 -10.839 1.00 97.38 190 ASP A O 1
ATOM 1455 N N . ASP A 1 191 ? 1.298 -15.323 -9.836 1.00 98.00 191 ASP A N 1
ATOM 1456 C CA . ASP A 1 191 ? 1.670 -15.646 -8.455 1.00 98.00 191 ASP A CA 1
ATOM 1457 C C . ASP A 1 191 ? 0.431 -16.132 -7.671 1.00 98.00 191 ASP A C 1
ATOM 1459 O O . ASP A 1 191 ? -0.613 -15.476 -7.717 1.00 98.00 191 ASP A O 1
ATOM 1463 N N . PRO A 1 192 ? 0.489 -17.240 -6.901 1.00 98.12 192 PRO A N 1
ATOM 1464 C CA . PRO A 1 192 ? -0.629 -17.698 -6.064 1.00 98.12 192 PRO A CA 1
ATOM 1465 C C . PRO A 1 192 ? -1.222 -16.639 -5.114 1.00 98.12 192 PRO A C 1
ATOM 1467 O O . PRO A 1 192 ? -2.366 -16.779 -4.676 1.00 98.12 192 PRO A O 1
ATOM 1470 N N . TYR A 1 193 ? -0.472 -15.581 -4.797 1.00 98.31 193 TYR A N 1
ATOM 1471 C CA . TYR A 1 193 ? -0.912 -14.421 -4.028 1.00 98.31 193 TYR A CA 1
ATOM 1472 C C . TYR A 1 193 ? -2.201 -13.782 -4.565 1.00 98.31 193 TYR A C 1
ATOM 1474 O O . TYR A 1 193 ? -3.034 -13.355 -3.760 1.00 98.31 193 TYR A O 1
ATOM 1482 N N . HIS A 1 194 ? -2.435 -13.789 -5.886 1.00 98.56 194 HIS A N 1
ATOM 1483 C CA . HIS A 1 194 ? -3.638 -13.187 -6.475 1.00 98.56 194 HIS A CA 1
ATOM 1484 C C . HIS A 1 194 ? -4.950 -13.762 -5.927 1.00 98.56 194 HIS A C 1
ATOM 1486 O O . HIS A 1 194 ? -5.942 -13.042 -5.838 1.00 98.56 194 HIS A O 1
ATOM 1492 N N . LEU A 1 195 ? -4.965 -15.036 -5.519 1.00 98.38 195 LEU A N 1
ATOM 1493 C CA . LEU A 1 195 ? -6.157 -15.674 -4.958 1.00 98.38 195 LEU A CA 1
ATOM 1494 C C . LEU A 1 195 ? -6.557 -15.044 -3.619 1.00 98.38 195 LEU A C 1
ATOM 1496 O O . LEU A 1 195 ? -7.744 -14.867 -3.358 1.00 98.38 195 LEU A O 1
ATOM 1500 N N . LYS A 1 196 ? -5.575 -14.666 -2.790 1.00 97.69 196 LYS A N 1
ATOM 1501 C CA . LYS A 1 196 ? -5.828 -13.971 -1.517 1.00 97.69 196 LYS A CA 1
ATOM 1502 C C . LYS A 1 196 ? -6.363 -12.563 -1.758 1.00 97.69 196 LYS A C 1
ATOM 1504 O O . LYS A 1 196 ? -7.318 -12.151 -1.105 1.00 97.69 196 LYS A O 1
ATOM 1509 N N . LEU A 1 197 ? -5.774 -11.853 -2.721 1.00 98.31 197 LEU A N 1
ATOM 1510 C CA . LEU A 1 197 ? -6.222 -10.519 -3.117 1.00 98.31 197 LEU A CA 1
ATOM 1511 C C . LEU A 1 197 ? -7.675 -10.541 -3.609 1.00 98.31 197 LEU A C 1
ATOM 1513 O O . LEU A 1 197 ? -8.485 -9.721 -3.178 1.00 98.31 197 LEU A O 1
ATOM 1517 N N . LEU A 1 198 ? -8.019 -11.510 -4.463 1.00 96.94 198 LEU A N 1
ATOM 1518 C CA . LEU A 1 198 ? -9.367 -11.651 -5.007 1.00 96.94 198 LEU A CA 1
ATOM 1519 C C . LEU A 1 198 ? -10.400 -11.988 -3.923 1.00 96.94 198 LEU A C 1
ATOM 1521 O O . LEU A 1 198 ? -11.478 -11.398 -3.918 1.00 96.94 198 LEU A O 1
ATOM 1525 N N . ASP A 1 199 ? -10.062 -12.882 -2.991 1.00 95.56 199 ASP A N 1
ATOM 1526 C CA . ASP A 1 199 ? -10.925 -13.218 -1.853 1.00 95.56 199 ASP A CA 1
ATOM 1527 C C . ASP A 1 199 ? -11.253 -11.978 -1.001 1.00 95.56 199 ASP A C 1
ATOM 1529 O O . ASP A 1 199 ? -12.424 -11.669 -0.766 1.00 95.56 199 ASP A O 1
ATOM 1533 N N . HIS A 1 200 ? -10.234 -11.208 -0.600 1.00 95.94 200 HIS A N 1
ATOM 1534 C CA . HIS A 1 200 ? -10.459 -9.979 0.164 1.00 95.94 200 HIS A CA 1
ATOM 1535 C C . HIS A 1 200 ? -11.209 -8.913 -0.644 1.00 95.94 200 HIS A C 1
ATOM 1537 O O . HIS A 1 200 ? -12.040 -8.211 -0.067 1.00 95.94 200 HIS A O 1
ATOM 1543 N N . SER A 1 201 ? -10.943 -8.789 -1.949 1.00 95.31 201 SER A N 1
ATOM 1544 C CA . SER A 1 201 ? -11.660 -7.860 -2.829 1.00 95.31 201 SER A CA 1
ATOM 1545 C C . SER A 1 201 ? -13.160 -8.162 -2.843 1.00 95.31 201 SER A C 1
ATOM 1547 O O . SER A 1 201 ? -13.970 -7.281 -2.571 1.00 95.31 201 SER A O 1
ATOM 1549 N N . GLN A 1 202 ? -13.543 -9.424 -3.054 1.00 91.69 202 GLN A N 1
ATOM 1550 C CA . GLN A 1 202 ? -14.948 -9.837 -3.115 1.00 91.69 202 GLN A CA 1
ATOM 1551 C C . GLN A 1 202 ? -15.667 -9.623 -1.780 1.00 91.69 202 GLN A C 1
ATOM 1553 O O . GLN A 1 202 ? -16.737 -9.013 -1.747 1.00 91.69 202 GLN A O 1
ATOM 1558 N N . ARG A 1 203 ? -15.058 -10.048 -0.667 1.00 86.62 203 ARG A N 1
ATOM 1559 C CA . ARG A 1 203 ? -15.636 -9.898 0.680 1.00 86.62 203 ARG A CA 1
ATOM 1560 C C . ARG A 1 203 ? -15.712 -8.435 1.145 1.00 86.62 203 ARG A C 1
ATOM 1562 O O . ARG A 1 203 ? -16.558 -8.097 1.964 1.00 86.62 203 ARG A O 1
ATOM 1569 N N . GLY A 1 204 ? -14.874 -7.551 0.595 1.00 71.06 204 GLY A N 1
ATOM 1570 C CA . GLY A 1 204 ? -14.911 -6.111 0.869 1.00 71.06 204 GLY A CA 1
ATOM 1571 C C . GLY A 1 204 ? -16.040 -5.361 0.150 1.00 71.06 204 GLY A C 1
ATOM 1572 O O . GLY A 1 204 ? -16.386 -4.254 0.548 1.00 71.06 204 GLY A O 1
ATOM 1573 N N . THR A 1 205 ? -16.643 -5.947 -0.893 1.00 62.09 205 THR A N 1
ATOM 1574 C CA . THR A 1 205 ? -17.707 -5.289 -1.682 1.00 62.09 205 THR A CA 1
ATOM 1575 C C . THR A 1 205 ? -19.122 -5.498 -1.153 1.00 62.09 205 THR A C 1
ATOM 1577 O O . THR A 1 205 ? -20.014 -4.744 -1.535 1.00 62.09 205 THR A O 1
ATOM 1580 N N . SER A 1 206 ? -19.357 -6.469 -0.265 1.00 60.75 206 SER A N 1
ATOM 1581 C CA . SER A 1 206 ? -20.716 -6.857 0.152 1.00 60.75 206 SER A CA 1
ATOM 1582 C C . SER A 1 206 ? -21.499 -5.782 0.910 1.00 60.75 206 SER A C 1
ATOM 1584 O O . SER A 1 206 ? -22.711 -5.913 1.029 1.00 60.75 206 SER A O 1
ATOM 1586 N N . TYR A 1 207 ? -20.839 -4.732 1.403 1.00 64.94 207 TYR A N 1
ATOM 1587 C CA . TYR A 1 207 ? -21.480 -3.579 2.048 1.00 64.94 207 TYR A CA 1
ATOM 1588 C C . TYR A 1 207 ? -21.353 -2.275 1.242 1.00 64.94 207 TYR A C 1
ATOM 1590 O O . TYR A 1 207 ? -21.880 -1.242 1.655 1.00 64.94 207 TYR A O 1
ATOM 1598 N N . ALA A 1 208 ? -20.621 -2.296 0.121 1.00 58.00 208 ALA A N 1
ATOM 1599 C CA . ALA A 1 208 ? -20.474 -1.145 -0.770 1.00 58.00 208 ALA A CA 1
ATOM 1600 C C . ALA A 1 208 ? -21.642 -1.022 -1.767 1.00 58.00 208 ALA A C 1
ATOM 1602 O O . ALA A 1 208 ? -21.870 0.067 -2.297 1.00 58.00 208 ALA A O 1
ATOM 1603 N N . LEU A 1 209 ? -22.356 -2.129 -2.005 1.00 53.56 209 LEU A N 1
ATOM 1604 C CA . LEU A 1 209 ? -23.490 -2.292 -2.922 1.00 53.56 209 LEU A CA 1
ATOM 1605 C C . LEU A 1 209 ? -24.794 -2.517 -2.148 1.00 53.56 209 LEU A C 1
ATOM 1607 O O . LEU A 1 209 ? -25.848 -2.089 -2.669 1.00 53.56 209 LEU A O 1
#

Radius of gyration: 24.56 Å; Cα contacts (8 Å, |Δi|>4): 315; chains: 1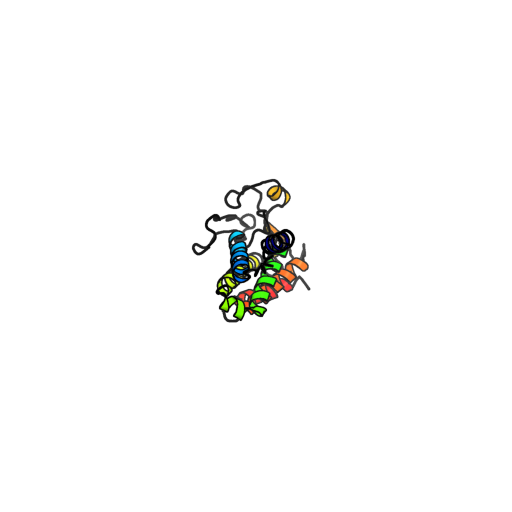; bounding box: 62×69×70 Å

pLDDT: mean 91.2, std 14.62, range [46.72, 98.94]

Secondary structure (DSSP, 8-state):
--HHHHHHHHTSTT------------HHHHHHHHHHHHHHHB-BSPPTT-S-TT---B-TTTTGGGT-----SB--SSSS-EEHHHHHHHHHHHHHHHHHHHHHHHHTT-HHHHHHHHHHHHHHHHHHEEETTEEEEEES-HHHHHT----GGG--S---EEEEETTB--HHHHHHHHHHHHHHHHHTTTSTHHHHHHHHHHHHHTTT-

Sequence (209 aa):
MASLLMLVCLLRSLAIPLGQGRFVADYGEALDKSLLYFEAQRSGKLPTSQRVLWRGDSALSDGHSVGVDLTGGYYDAGDNMKFGFPMAFTVTMLAWSVVEFGEELKATSQLDHAMNAIWWGTEYLMKAHIKDNVLYGQVGDGSSDHNCWQRPEDMTTPRTPYVINETNPGSDLAAETAAALAAAAIAFKDDPYHLKLLDHSQRGTSYAL

Organism: Amborella trichopoda (NCBI:txid13333)

InterPro domains:
  IPR001701 Glycoside hydrolase family 9 [PF00759] (27-203)
  IPR008928 Six-hairpin glycosidase superfamily [SSF48208] (26-206)
  IPR012341 Six-hairpin glycosidase-like superfamily [G3DSA:1.50.10.10] (24-208)

Mean predicted aligned error: 7.32 Å

Nearest PDB structures (foldseek):
  1ks8-assembly1_A  TM=9.798E-01  e=2.818E-18  Nasutitermes takasagoensis
  8ihy-assembly1_A  TM=9.820E-01  e=3.497E-18  Eisenia fetida
  8ihw-assembly1_A  TM=9.820E-01  e=7.449E-18  Eisenia fetida
  8ihx-assembly1_A  TM=9.820E-01  e=7.862E-18  Eisenia fetida
  8u49-assembly1_A  TM=9.876E-01  e=6.121E-17  Bacillus licheniformis DSM 13 = ATCC 14580

Solvent-accessible surface area (backbone atoms only — not comparable to full-atom values): 11550 Å² total; per-residue (Å²): 128,76,75,68,59,57,58,61,57,64,64,64,77,68,70,68,78,78,68,78,71,73,81,76,77,60,62,67,62,52,49,54,52,57,49,50,46,54,63,69,30,54,35,8,80,68,63,94,82,60,85,58,80,91,65,66,54,19,57,80,63,31,31,56,94,77,77,41,70,51,46,39,25,51,30,69,68,99,55,78,38,30,49,39,50,67,50,21,47,50,29,25,53,52,15,46,50,44,63,77,41,41,68,60,29,47,76,67,72,40,37,69,53,52,50,52,50,34,49,44,39,46,56,23,53,50,46,28,42,74,49,75,52,37,36,48,45,32,36,38,41,67,71,58,42,74,75,48,96,69,57,63,65,71,62,82,59,65,56,52,70,40,70,32,28,90,91,47,72,52,38,66,49,28,41,37,42,19,45,16,26,41,36,35,18,61,54,33,61,93,42,81,65,19,60,58,29,39,52,52,15,58,44,38,36,76,72,44,113

Foldseek 3Di:
DVPVVVVVVVVVVPCPPPPPVVPPDPVLVVLVVVLLVLLVFKAAQHDPPRPDPVDHHFPPCQCVVVPAPLTFFGDDPLWNKDALLVLLLVLLVLLVCCLVCVVVCVVSVNNVSSLVSNVRSLVNQLSQLPFFFKGFRIWFDCVQGVVDDDHRRPDDGHGDIDIGGPVRHDLSSLLSSLSSLQSSLSSCVVPPVSVSSNVSSVSSNPRSD